Protein AF-A0A7S0YNX5-F1 (afdb_monomer)

Secondary structure (DSSP, 8-state):
--PPP-EEE-SSSTT-EEE--HHHHHHHHTT---HHHHHHHHHTT--HHHHHHHHHHHHTT---HHHHHHHHHHHHHT--HHHHHTTSTTGGGS-HHHHHHHHHHHHHHHHHHHTS-HHHHH-THHHHTSTTHHHHHHHHHHHHT--HHHHHHHHHHHHHHHHHHHHHHHHHHHHHS----PPPS-----TTSSS--TTSSSS----------PPPP----

Radius of gyration: 32.63 Å; Cα contacts (8 Å, |Δi|>4): 114; chains: 1; bounding box: 128×56×45 Å

Solvent-accessible surface area (backbone atoms only — not comparable to full-atom values): 13824 Å² total; per-residue (Å²): 133,94,69,86,72,62,64,41,76,80,54,92,54,90,84,30,64,40,79,52,51,70,71,61,53,52,30,58,74,69,67,50,68,64,64,62,62,52,50,56,60,54,62,74,72,58,55,70,65,57,54,48,55,48,52,51,32,41,65,68,62,64,77,31,52,60,56,49,52,53,51,53,50,51,51,54,72,78,39,62,70,64,63,58,37,68,70,40,94,83,32,89,75,69,51,70,67,61,44,53,51,49,54,50,51,52,53,51,50,49,42,39,58,70,41,46,53,75,65,51,27,68,36,52,57,54,65,70,76,41,91,59,16,66,62,51,36,47,50,18,12,58,67,44,77,47,53,50,67,61,41,52,48,48,52,52,52,51,50,54,50,51,55,52,46,42,52,50,37,55,50,51,53,62,70,71,55,66,94,78,79,80,80,73,100,79,76,95,71,76,93,77,72,87,81,75,77,93,77,75,88,82,78,87,86,88,87,88,88,87,80,86,85,84,83,81,88,77,89,80,137

Mean predicted aligned error: 18.97 Å

InterPro domains:
  IPR000897 Signal recognition particle, SRP54 subunit, GTPase domain [PF00448] (2-31)
  IPR000897 Signal recognition particle, SRP54 subunit, GTPase domain [PS00300] (4-17)
  IPR004125 Signal recognition particle, SRP54 subunit, M-domain [PF02978] (46-175)
  IPR022941 Signal recognition particle, SRP54 subunit [PTHR11564] (2-172)
  IPR036891 Signal recognition particle, SRP54 subunit, M-domain superfamily [G3DSA:1.10.260.30] (46-178)
  IPR036891 Signal recognition particle, SRP54 subunit, M-domain superfamily [SSF47446] (33-168)
  IPR042101 Signal recognition particle SRP54, N-terminal domain superfamily [G3DSA:1.20.120.140] (1-45)

Structure (mmCIF, N/CA/C/O backbone):
data_AF-A0A7S0YNX5-F1
#
_entry.id   AF-A0A7S0YNX5-F1
#
loop_
_atom_site.group_PDB
_atom_site.id
_atom_site.type_symbol
_atom_site.label_atom_id
_atom_site.label_alt_id
_atom_site.label_comp_id
_atom_site.label_asym_id
_atom_site.label_entity_id
_atom_site.label_seq_id
_atom_site.pdbx_PDB_ins_code
_atom_site.Cartn_x
_atom_site.Cartn_y
_atom_site.Cartn_z
_atom_site.occupancy
_atom_site.B_iso_or_equiv
_atom_site.auth_seq_id
_atom_site.auth_comp_id
_atom_site.auth_asym_id
_atom_site.auth_atom_id
_atom_site.pdbx_PDB_model_num
ATOM 1 N N . SER A 1 1 ? -47.638 1.675 24.023 1.00 70.94 1 SER A N 1
ATOM 2 C CA . SER A 1 1 ? -47.630 0.302 24.572 1.00 70.94 1 SER A CA 1
ATOM 3 C C . SER A 1 1 ? -46.776 0.142 25.833 1.00 70.94 1 SER A C 1
ATOM 5 O O . SER A 1 1 ? -46.900 -0.901 26.455 1.00 70.94 1 SER A O 1
ATOM 7 N N . GLY A 1 2 ? -45.924 1.106 26.236 1.00 87.06 2 GLY A N 1
ATOM 8 C CA . GLY A 1 2 ? -45.203 1.089 27.530 1.00 87.06 2 GLY A CA 1
ATOM 9 C C . GLY A 1 2 ? -44.178 -0.040 27.723 1.00 87.06 2 GLY A C 1
ATOM 10 O O . GLY A 1 2 ? -43.520 -0.106 28.754 1.00 87.06 2 GLY A O 1
ATOM 11 N N . ARG A 1 3 ? -44.040 -0.938 26.743 1.00 89.75 3 ARG A N 1
ATOM 12 C CA . ARG A 1 3 ? -43.140 -2.091 26.797 1.00 89.75 3 ARG A CA 1
ATOM 13 C C . ARG A 1 3 ? -41.711 -1.666 26.441 1.00 89.75 3 ARG A C 1
ATOM 15 O O . ARG A 1 3 ? -41.546 -0.854 25.529 1.00 89.75 3 ARG A O 1
ATOM 22 N N . PRO A 1 4 ? -40.686 -2.226 27.105 1.00 88.00 4 PRO A N 1
ATOM 23 C CA . PRO A 1 4 ? -39.297 -1.904 26.810 1.00 88.00 4 PRO A CA 1
ATOM 24 C C . PRO A 1 4 ? -38.890 -2.456 25.441 1.00 88.00 4 PRO A C 1
ATOM 26 O O . PRO A 1 4 ? -39.099 -3.633 25.147 1.00 88.00 4 PRO A O 1
ATOM 29 N N . ILE A 1 5 ? -38.259 -1.615 24.625 1.00 88.50 5 ILE A N 1
ATOM 30 C CA . ILE A 1 5 ? -37.608 -2.032 23.380 1.00 88.50 5 ILE A CA 1
ATOM 31 C C . ILE A 1 5 ? -36.233 -2.594 23.752 1.00 88.50 5 ILE A C 1
ATOM 33 O O . ILE A 1 5 ? -35.482 -1.954 24.485 1.00 88.50 5 ILE A O 1
ATOM 37 N N . LYS A 1 6 ? -35.922 -3.811 23.296 1.00 88.62 6 LYS A N 1
ATOM 38 C CA . LYS A 1 6 ? -34.668 -4.507 23.638 1.00 88.62 6 LYS A CA 1
ATOM 39 C C . LYS A 1 6 ? -33.629 -4.465 22.526 1.00 88.62 6 LYS A C 1
ATOM 41 O O . LYS A 1 6 ? -32.447 -4.372 22.829 1.00 88.62 6 LYS A O 1
ATOM 46 N N . PHE A 1 7 ? -34.066 -4.495 21.271 1.00 89.69 7 PHE A N 1
ATOM 47 C CA . PHE A 1 7 ? -33.191 -4.527 20.104 1.00 89.69 7 PHE A CA 1
ATOM 48 C C . PHE A 1 7 ? -33.662 -3.538 19.042 1.00 89.69 7 PHE A C 1
ATOM 50 O O . PHE A 1 7 ? -34.852 -3.234 18.954 1.00 89.69 7 PHE A O 1
ATOM 57 N N . THR A 1 8 ? -32.719 -3.059 18.239 1.00 89.12 8 THR A N 1
ATOM 58 C CA . THR A 1 8 ? -32.953 -2.209 17.074 1.00 89.12 8 THR A CA 1
ATOM 59 C C . THR A 1 8 ? -32.235 -2.791 15.862 1.00 89.12 8 THR A C 1
ATOM 61 O O . THR A 1 8 ? -31.111 -3.279 15.973 1.00 89.12 8 THR A O 1
ATOM 64 N N . GLY A 1 9 ? -32.886 -2.746 14.700 1.00 88.06 9 GLY A N 1
ATOM 65 C CA . GLY A 1 9 ? -32.254 -3.084 13.427 1.00 88.06 9 GLY A CA 1
ATOM 66 C C . GLY A 1 9 ? -31.503 -1.870 12.893 1.00 88.06 9 GLY A C 1
ATOM 67 O O . GLY A 1 9 ? -32.108 -0.822 12.678 1.00 88.06 9 GLY A O 1
ATOM 68 N N . VAL A 1 10 ? -30.192 -1.993 12.707 1.00 82.50 10 VAL A N 1
ATOM 69 C CA . VAL A 1 10 ? -29.333 -0.939 12.131 1.00 82.50 10 VAL A CA 1
ATOM 70 C C . VAL A 1 10 ? -28.941 -1.220 10.677 1.00 82.50 10 VAL A C 1
ATOM 72 O O . VAL A 1 10 ? -28.247 -0.417 10.057 1.00 82.50 10 VAL A O 1
ATOM 75 N N . GLY A 1 11 ? -29.410 -2.331 10.108 1.00 82.81 11 GLY A N 1
ATOM 76 C CA . GLY A 1 11 ? -29.162 -2.720 8.725 1.00 82.81 11 GLY A CA 1
ATOM 77 C C . GLY A 1 11 ? -30.008 -3.919 8.300 1.00 82.81 11 GLY A C 1
ATOM 78 O O . GLY A 1 11 ? -30.813 -4.433 9.070 1.00 82.81 11 GLY A O 1
ATOM 79 N N . GLU A 1 12 ? -29.813 -4.355 7.059 1.00 84.19 12 GLU A N 1
ATOM 80 C CA . GLU A 1 12 ? -30.636 -5.392 6.415 1.00 84.19 12 GLU A CA 1
ATOM 81 C C . GLU A 1 12 ? -30.132 -6.821 6.670 1.00 84.19 12 GLU A C 1
ATOM 83 O O . GLU A 1 12 ? -30.855 -7.794 6.469 1.00 84.19 12 GLU A O 1
ATOM 88 N N . LYS A 1 13 ? -28.875 -6.965 7.103 1.00 86.81 13 LYS A N 1
ATOM 89 C CA . LYS A 1 13 ? -28.254 -8.267 7.372 1.00 86.81 13 LYS A CA 1
ATOM 90 C C . LYS A 1 13 ? -28.662 -8.792 8.747 1.00 86.81 13 LYS A C 1
ATOM 92 O O . LYS A 1 13 ? -28.875 -8.014 9.669 1.00 86.81 13 LYS A O 1
ATOM 97 N N . VAL A 1 14 ? -28.664 -10.116 8.913 1.00 83.50 14 VAL A N 1
ATOM 98 C CA . VAL A 1 14 ? -28.997 -10.790 10.189 1.00 83.50 14 VAL A CA 1
ATOM 99 C C . VAL A 1 14 ? -28.074 -10.349 11.337 1.00 83.50 14 VAL A C 1
ATOM 101 O O . VAL A 1 14 ? -28.488 -10.282 12.488 1.00 83.50 14 VAL A O 1
ATOM 104 N N . GLU A 1 15 ? -26.837 -9.977 11.011 1.00 84.31 15 GLU A N 1
ATOM 105 C CA . GLU A 1 15 ? -25.829 -9.468 11.950 1.00 84.31 15 GLU A CA 1
ATOM 106 C C . GLU A 1 15 ? -26.104 -8.031 12.430 1.00 84.31 15 GLU A C 1
ATOM 108 O O . GLU A 1 15 ? -25.460 -7.560 13.361 1.00 84.31 15 GLU A O 1
ATOM 113 N N . ALA A 1 16 ? -27.048 -7.316 11.813 1.00 82.25 16 ALA A N 1
ATOM 114 C CA . ALA A 1 16 ? -27.311 -5.901 12.073 1.00 82.25 16 ALA A CA 1
ATOM 115 C C . ALA A 1 16 ? -28.357 -5.664 13.182 1.00 82.25 16 ALA A C 1
ATOM 117 O O . ALA A 1 16 ? -29.067 -4.653 13.167 1.00 82.25 16 ALA A O 1
ATOM 118 N N . LEU A 1 17 ? -28.472 -6.602 14.128 1.00 87.50 17 LEU A N 1
ATOM 119 C CA . LEU A 1 17 ? -29.348 -6.504 15.293 1.00 87.50 17 LEU A CA 1
ATOM 120 C C . LEU A 1 17 ? -28.532 -6.058 16.514 1.00 87.50 17 LEU A C 1
ATOM 122 O O . LEU A 1 17 ? -27.664 -6.790 16.986 1.00 87.50 17 LEU A O 1
ATOM 126 N N . GLU A 1 18 ? -28.820 -4.873 17.048 1.00 81.94 18 GLU A N 1
ATOM 127 C CA . GLU A 1 18 ? -28.073 -4.294 18.174 1.00 81.94 18 GLU A CA 1
ATOM 128 C C . GLU A 1 18 ? -28.977 -4.060 19.397 1.00 81.94 18 GLU A C 1
ATOM 130 O O . GLU A 1 18 ? -30.172 -3.789 19.230 1.00 81.94 18 GLU A O 1
ATOM 135 N N . PRO A 1 19 ? -28.455 -4.142 20.639 1.00 88.62 19 PRO A N 1
ATOM 136 C CA . PRO A 1 19 ? -29.200 -3.750 21.833 1.00 88.62 19 PRO A CA 1
ATOM 137 C C . PRO A 1 19 ? -29.679 -2.293 21.757 1.00 88.62 19 PRO A C 1
ATOM 139 O O . PRO A 1 19 ? -28.941 -1.394 21.353 1.00 88.62 19 PRO A O 1
ATOM 142 N N . PHE A 1 20 ? -30.926 -2.043 22.154 1.00 86.38 20 PHE A N 1
ATOM 143 C CA . PHE A 1 20 ? -31.528 -0.714 22.085 1.00 86.38 20 PHE A CA 1
ATOM 144 C C . PHE A 1 20 ? -31.105 0.163 23.270 1.00 86.38 20 PHE A C 1
ATOM 146 O O . PHE A 1 20 ? -31.393 -0.153 24.425 1.00 86.38 20 PHE A O 1
ATOM 153 N N . TYR A 1 21 ? -30.485 1.306 22.965 1.00 85.56 21 TYR A N 1
ATOM 154 C CA . TYR A 1 21 ? -30.135 2.349 23.931 1.00 85.56 21 TYR A CA 1
ATOM 155 C C . TYR A 1 21 ? -30.912 3.639 23.609 1.00 85.56 21 TYR A C 1
ATOM 157 O O . TYR A 1 21 ? -30.585 4.302 22.616 1.00 85.56 21 TYR A O 1
ATOM 165 N N . PRO A 1 22 ? -31.916 4.023 24.426 1.00 84.88 22 PRO A N 1
ATOM 166 C CA . PRO A 1 22 ? -32.765 5.191 24.171 1.00 84.88 22 PRO A CA 1
ATOM 167 C C . PRO A 1 22 ? -31.966 6.486 23.985 1.00 84.88 22 PRO A C 1
ATOM 169 O O . PRO A 1 22 ? -32.228 7.246 23.055 1.00 84.88 22 PRO A O 1
ATOM 172 N N . ASP A 1 23 ? -30.935 6.689 24.810 1.00 79.81 23 ASP A N 1
ATOM 173 C CA . ASP A 1 23 ? -30.098 7.892 24.776 1.00 79.81 23 ASP A CA 1
ATOM 174 C C . ASP A 1 23 ? -29.291 8.015 23.476 1.00 79.81 23 ASP A C 1
ATOM 176 O O . ASP A 1 23 ? -29.148 9.114 22.938 1.00 79.81 23 ASP A O 1
ATOM 180 N N . ARG A 1 24 ? -28.792 6.896 22.922 1.00 79.06 24 ARG A N 1
ATOM 181 C CA . ARG A 1 24 ? -28.082 6.899 21.626 1.00 79.06 24 ARG A CA 1
ATOM 182 C C . ARG A 1 24 ? -29.045 7.195 20.478 1.00 79.06 24 ARG A C 1
ATOM 184 O O . ARG A 1 24 ? -28.710 7.971 19.584 1.00 79.06 24 ARG A O 1
ATOM 191 N N . MET A 1 25 ? -30.248 6.615 20.518 1.00 79.31 25 MET A N 1
ATOM 192 C CA . MET A 1 25 ? -31.272 6.843 19.495 1.00 79.31 25 MET A CA 1
ATOM 193 C C . MET A 1 25 ? -31.724 8.309 19.475 1.00 79.31 25 MET A C 1
ATOM 195 O O . MET A 1 25 ? -31.780 8.919 18.409 1.00 79.31 25 MET A O 1
ATOM 199 N N . ALA A 1 26 ? -31.959 8.902 20.649 1.00 80.69 26 ALA A N 1
ATOM 200 C CA . ALA A 1 26 ? -32.316 10.312 20.777 1.00 80.69 26 ALA A CA 1
ATOM 201 C C . ALA A 1 26 ? -31.219 11.238 20.224 1.00 80.69 26 ALA A C 1
ATOM 203 O O . ALA A 1 26 ? -31.513 12.143 19.447 1.00 80.69 26 ALA A O 1
ATOM 204 N N . ARG A 1 27 ? -29.944 10.975 20.546 1.00 72.75 27 ARG A N 1
ATOM 205 C CA . ARG A 1 27 ? -28.797 11.754 20.039 1.00 72.75 27 ARG A CA 1
ATOM 206 C C . ARG A 1 27 ? -28.632 11.653 18.519 1.00 72.75 27 ARG A C 1
ATOM 208 O O . ARG A 1 27 ? -28.384 12.666 17.869 1.00 72.75 27 ARG A O 1
ATOM 215 N N . ARG A 1 28 ? -28.844 10.461 17.945 1.00 71.94 28 ARG A N 1
ATOM 216 C CA . ARG A 1 28 ? -28.810 10.222 16.491 1.00 71.94 28 ARG A CA 1
ATOM 217 C C . ARG A 1 28 ? -29.916 10.978 15.751 1.00 71.94 28 ARG A C 1
ATOM 219 O O . ARG A 1 28 ? -29.658 11.514 14.679 1.00 71.94 28 ARG A O 1
ATOM 226 N N . ILE A 1 29 ? -31.120 11.037 16.326 1.00 73.94 29 ILE A N 1
ATOM 227 C CA . ILE A 1 29 ? -32.252 11.806 15.782 1.00 73.94 29 ILE A CA 1
ATOM 228 C C . ILE A 1 29 ? -31.991 13.314 15.895 1.00 73.94 29 ILE A C 1
ATOM 230 O O . ILE A 1 29 ? -32.275 14.057 14.961 1.00 73.94 29 ILE A O 1
ATOM 234 N N . LEU A 1 30 ? -31.403 13.762 17.007 1.00 77.31 30 LEU A N 1
ATOM 235 C CA . LEU A 1 30 ? -31.084 15.170 17.271 1.00 77.31 30 LEU A CA 1
ATOM 236 C C . LEU A 1 30 ? -29.836 15.681 16.529 1.00 77.31 30 LEU A C 1
ATOM 238 O O . LEU A 1 30 ? -29.406 16.806 16.767 1.00 77.31 30 LEU A O 1
ATOM 242 N N . GLY A 1 31 ? -29.224 14.881 15.649 1.00 59.56 31 GLY A N 1
ATOM 243 C CA . GLY A 1 31 ? -28.049 15.294 14.872 1.00 59.56 31 GLY A CA 1
ATOM 244 C C . GLY A 1 31 ? -26.780 15.515 15.706 1.00 59.56 31 GLY A C 1
ATOM 245 O O . GLY A 1 31 ? -25.748 15.904 15.160 1.00 59.56 31 GLY A O 1
ATOM 246 N N . MET A 1 32 ? -26.817 15.222 17.011 1.00 61.34 32 MET A N 1
ATOM 247 C CA . MET A 1 32 ? -25.642 15.179 17.876 1.00 61.34 32 MET A CA 1
ATOM 248 C C . MET A 1 32 ? -24.949 13.841 17.622 1.00 61.34 32 MET A C 1
ATOM 250 O O . MET A 1 32 ? -25.201 12.848 18.304 1.00 61.34 32 MET A O 1
ATOM 254 N N . GLY A 1 33 ? -24.148 13.815 16.552 1.00 56.34 33 GLY A N 1
ATOM 255 C CA . GLY A 1 33 ? -23.392 12.655 16.095 1.00 56.34 33 GLY A CA 1
ATOM 256 C C . GLY A 1 33 ? -22.751 11.898 17.255 1.00 56.34 33 GLY A C 1
ATOM 257 O O . GLY A 1 33 ? -22.155 12.481 18.158 1.00 56.34 33 GLY A O 1
ATOM 258 N N . ASP A 1 34 ? -22.929 10.584 17.237 1.00 64.88 34 ASP A N 1
ATOM 259 C CA . ASP A 1 34 ? -22.477 9.673 18.275 1.00 64.88 34 ASP A CA 1
ATOM 260 C C . ASP A 1 34 ? -20.944 9.572 18.286 1.00 64.88 34 ASP A C 1
ATOM 262 O O . ASP A 1 34 ? -20.339 8.695 17.667 1.00 64.88 34 ASP A O 1
ATOM 266 N N . VAL A 1 35 ? -20.314 10.506 18.996 1.00 55.00 35 VAL A N 1
ATOM 267 C CA . VAL A 1 35 ? -18.865 10.526 19.225 1.00 55.00 35 VAL A CA 1
ATOM 268 C C . VAL A 1 35 ? -18.417 9.271 19.991 1.00 55.00 35 VAL A C 1
ATOM 270 O O . VAL A 1 35 ? -17.282 8.832 19.844 1.00 55.00 35 VAL A O 1
ATOM 273 N N . VAL A 1 36 ? -19.311 8.640 20.763 1.00 52.72 36 VAL A N 1
ATOM 274 C CA . VAL A 1 36 ? -19.007 7.456 21.583 1.00 52.72 36 VAL A CA 1
ATOM 275 C C . VAL A 1 36 ? -18.918 6.200 20.715 1.00 52.72 36 VAL A C 1
ATOM 277 O O . VAL A 1 36 ? -17.955 5.448 20.836 1.00 52.72 36 VAL A O 1
ATOM 280 N N . SER A 1 37 ? -19.826 6.013 19.755 1.00 56.56 37 SER A N 1
ATOM 281 C CA . SER A 1 37 ? -19.739 4.897 18.798 1.00 56.56 37 SER A CA 1
ATOM 282 C C . SER A 1 37 ? -18.562 5.026 17.820 1.00 56.56 37 SER A C 1
ATOM 284 O O . SER A 1 37 ? -18.071 4.013 17.319 1.00 56.56 37 SER A O 1
ATOM 286 N N . MET A 1 38 ? -18.074 6.245 17.550 1.00 54.03 38 MET A N 1
ATOM 287 C CA . MET A 1 38 ? -16.828 6.451 16.795 1.00 54.03 38 MET A CA 1
ATOM 288 C C . MET A 1 38 ? -15.593 6.048 17.607 1.00 54.03 38 MET A C 1
ATOM 290 O O . MET A 1 38 ? -14.690 5.424 17.055 1.00 54.03 38 MET A O 1
ATOM 294 N N . VAL A 1 39 ? -15.571 6.330 18.912 1.00 53.03 39 VAL A N 1
ATOM 295 C CA . VAL A 1 39 ? -14.479 5.921 19.809 1.00 53.03 39 VAL A CA 1
ATOM 296 C C . VAL A 1 39 ? -14.494 4.406 20.052 1.00 53.03 39 VAL A C 1
ATOM 298 O O . VAL A 1 39 ? -13.437 3.786 20.017 1.00 53.03 39 VAL A O 1
ATOM 301 N N . GLU A 1 40 ? -15.666 3.773 20.168 1.00 54.94 40 GLU A N 1
ATOM 302 C CA . GLU A 1 40 ? -15.786 2.309 20.303 1.00 54.94 40 GLU A CA 1
ATOM 303 C C . GLU A 1 40 ? -15.377 1.555 19.018 1.00 54.94 40 GLU A C 1
ATOM 305 O O . GLU A 1 40 ? -14.765 0.487 19.093 1.00 54.94 40 GLU A O 1
ATOM 310 N N . LYS A 1 41 ? -15.673 2.102 17.825 1.00 52.16 41 LYS A N 1
ATOM 311 C CA . LYS A 1 41 ? -15.230 1.526 16.538 1.00 52.16 41 LYS A CA 1
ATOM 312 C C . LYS A 1 41 ? -13.757 1.816 16.229 1.00 52.16 41 LYS A C 1
ATOM 314 O O . LYS A 1 41 ? -13.113 0.982 15.601 1.00 52.16 41 LYS A O 1
ATOM 319 N N . ALA A 1 42 ? -13.208 2.934 16.706 1.00 50.84 42 ALA A N 1
ATOM 320 C CA . ALA A 1 42 ? -11.777 3.230 16.612 1.00 50.84 42 ALA A CA 1
ATOM 321 C C . ALA A 1 42 ? -10.938 2.374 17.582 1.00 50.84 42 ALA A C 1
ATOM 323 O O . ALA A 1 42 ? -9.878 1.887 17.201 1.00 50.84 42 ALA A O 1
ATOM 324 N N . GLN A 1 43 ? -11.433 2.121 18.801 1.00 45.41 43 GLN A N 1
ATOM 325 C CA . GLN A 1 43 ? -10.737 1.313 19.815 1.00 45.41 43 GLN A CA 1
ATOM 326 C C . GLN A 1 43 ? -10.663 -0.183 19.475 1.00 45.41 43 GLN A C 1
ATOM 328 O O . GLN A 1 43 ? -9.776 -0.868 19.970 1.00 45.41 43 GLN A O 1
ATOM 333 N N . LYS A 1 44 ? -11.556 -0.712 18.625 1.00 53.88 44 LYS A N 1
ATOM 334 C CA . LYS A 1 44 ? -11.584 -2.148 18.277 1.00 53.88 44 LYS A CA 1
ATOM 335 C C . LYS A 1 44 ? -10.696 -2.556 17.097 1.00 53.88 44 LYS A C 1
ATOM 337 O O . LYS A 1 44 ? -10.586 -3.750 16.840 1.00 53.88 44 LYS A O 1
ATOM 342 N N . ILE A 1 45 ? -10.091 -1.610 16.377 1.00 53.75 45 ILE A N 1
ATOM 343 C CA . ILE A 1 45 ? -9.328 -1.900 15.144 1.00 53.75 45 ILE A CA 1
ATOM 344 C C . ILE A 1 45 ? -7.817 -1.672 15.321 1.00 53.75 45 ILE A C 1
ATOM 346 O O . ILE A 1 45 ? -7.027 -2.119 14.495 1.00 53.75 45 ILE A O 1
ATOM 350 N N . VAL A 1 46 ? -7.382 -1.052 16.421 1.00 53.50 46 VAL A N 1
ATOM 351 C CA . VAL A 1 46 ? -5.959 -0.817 16.690 1.00 53.50 46 VAL A CA 1
ATOM 352 C C . VAL A 1 46 ? -5.497 -1.742 17.809 1.00 53.50 46 VAL A C 1
ATOM 354 O O . VAL A 1 46 ? -5.684 -1.448 18.987 1.00 53.50 46 VAL A O 1
ATOM 357 N N . ASP A 1 47 ? -4.882 -2.868 17.451 1.00 66.06 47 ASP A N 1
ATOM 358 C CA . ASP A 1 47 ? -4.091 -3.635 18.409 1.00 66.06 47 ASP A CA 1
ATOM 359 C C . ASP A 1 47 ? -2.867 -2.777 18.775 1.00 66.06 47 ASP A C 1
ATOM 361 O O . ASP A 1 47 ? -2.018 -2.488 17.927 1.00 66.06 47 ASP A O 1
ATOM 365 N N . GLU A 1 48 ? -2.780 -2.302 20.023 1.00 64.75 48 GLU A N 1
ATOM 366 C CA . GLU A 1 48 ? -1.679 -1.444 20.495 1.00 64.75 48 GLU A CA 1
ATOM 367 C C . GLU A 1 48 ? -0.299 -2.053 20.203 1.00 64.75 48 GLU A C 1
ATOM 369 O O . GLU A 1 48 ? 0.690 -1.334 20.043 1.00 64.75 48 GLU A O 1
ATOM 374 N N . LYS A 1 49 ? -0.224 -3.386 20.116 1.00 69.44 49 LYS A N 1
ATOM 375 C CA . LYS A 1 49 ? 0.994 -4.109 19.747 1.00 69.44 49 LYS A CA 1
ATOM 376 C C . LYS A 1 49 ? 1.331 -3.943 18.269 1.00 69.44 49 LYS A C 1
ATOM 378 O O . LYS A 1 49 ? 2.489 -3.694 17.942 1.00 69.44 49 LYS A O 1
ATOM 383 N N . GLU A 1 50 ? 0.344 -4.038 17.383 1.00 67.75 50 GLU A N 1
ATOM 384 C CA . GLU A 1 50 ? 0.543 -3.831 15.946 1.00 67.75 50 GLU A CA 1
ATOM 385 C C . GLU A 1 50 ? 0.896 -2.376 15.634 1.00 67.75 50 GLU A C 1
ATOM 387 O O . GLU A 1 50 ? 1.786 -2.126 14.822 1.00 67.75 50 GLU A O 1
ATOM 392 N N . ALA A 1 51 ? 0.281 -1.421 16.337 1.00 67.25 51 ALA A N 1
ATOM 393 C CA . ALA A 1 51 ? 0.605 -0.004 16.203 1.00 67.25 51 ALA A CA 1
ATOM 394 C C . ALA A 1 51 ? 2.057 0.305 16.608 1.00 67.25 51 ALA A C 1
ATOM 396 O O . ALA A 1 51 ? 2.750 1.037 15.901 1.00 67.25 51 ALA A O 1
ATOM 397 N N . LYS A 1 52 ? 2.550 -0.287 17.707 1.00 73.56 52 LYS A N 1
ATOM 398 C CA . LYS A 1 52 ? 3.950 -0.138 18.148 1.00 73.56 52 LYS A CA 1
ATOM 399 C C . LYS A 1 52 ? 4.934 -0.750 17.154 1.00 73.56 52 LYS A C 1
ATOM 401 O O . LYS A 1 52 ? 5.872 -0.075 16.743 1.00 73.56 52 LYS A O 1
ATOM 406 N N . LEU A 1 53 ? 4.680 -1.981 16.705 1.00 77.62 53 LEU A N 1
ATOM 407 C CA . LEU A 1 53 ? 5.516 -2.646 15.698 1.00 77.62 53 LEU A CA 1
ATOM 408 C C . LEU A 1 53 ? 5.551 -1.863 14.383 1.00 77.62 53 LEU A C 1
ATOM 410 O O . LEU A 1 53 ? 6.590 -1.767 13.732 1.00 77.62 53 LEU A O 1
ATOM 414 N N . MET A 1 54 ? 4.421 -1.280 13.987 1.00 71.81 54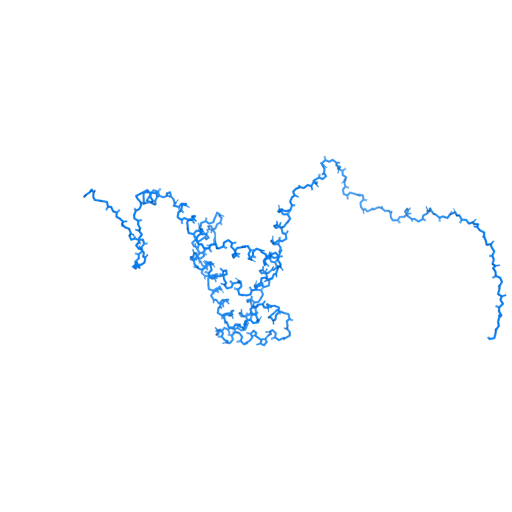 MET A N 1
ATOM 415 C CA . MET A 1 54 ? 4.352 -0.429 12.810 1.00 71.81 54 MET A CA 1
ATOM 416 C C . MET A 1 54 ? 5.153 0.860 12.999 1.00 71.81 54 MET A C 1
ATOM 418 O O . MET A 1 54 ? 5.927 1.218 12.115 1.00 71.81 54 MET A O 1
ATOM 422 N N . ALA A 1 55 ? 5.017 1.532 14.144 1.00 72.38 55 ALA A N 1
ATOM 423 C CA . ALA A 1 55 ? 5.780 2.737 14.454 1.00 72.38 55 ALA A CA 1
ATOM 424 C C . ALA A 1 55 ? 7.294 2.466 14.427 1.00 72.38 55 ALA A C 1
ATOM 426 O O . ALA A 1 55 ? 8.040 3.211 13.792 1.00 72.38 55 ALA A O 1
ATOM 427 N N . GLU A 1 56 ? 7.741 1.358 15.022 1.00 78.69 56 GLU A N 1
ATOM 428 C CA . GLU A 1 56 ? 9.141 0.920 14.989 1.00 78.69 56 GLU A CA 1
ATOM 429 C C . GLU A 1 56 ? 9.630 0.663 13.559 1.00 78.69 56 GLU A C 1
ATOM 431 O O . GLU A 1 56 ? 10.698 1.139 13.173 1.00 78.69 56 GLU A O 1
ATOM 436 N N . LYS A 1 57 ? 8.838 -0.025 12.729 1.00 77.44 57 LYS A N 1
ATOM 437 C CA . LYS A 1 57 ? 9.170 -0.257 11.313 1.00 77.44 57 LYS A CA 1
ATOM 438 C C . LYS A 1 57 ? 9.207 1.026 10.485 1.00 77.44 57 LYS A C 1
ATOM 440 O O . LYS A 1 57 ? 10.052 1.167 9.599 1.00 77.44 57 LYS A O 1
ATOM 445 N N . MET A 1 58 ? 8.310 1.971 10.765 1.00 73.50 58 MET A N 1
ATOM 446 C CA . MET A 1 58 ? 8.303 3.285 10.120 1.00 73.50 58 MET A CA 1
ATOM 447 C C . MET A 1 58 ? 9.556 4.082 10.492 1.00 73.50 58 MET A C 1
ATOM 449 O O . MET A 1 58 ? 10.185 4.665 9.609 1.00 73.50 58 MET A O 1
ATOM 453 N N . MET A 1 59 ? 9.968 4.046 11.765 1.00 70.88 59 MET A N 1
ATOM 454 C CA . MET A 1 59 ? 11.224 4.647 12.230 1.00 70.88 59 MET A CA 1
ATOM 455 C C . MET A 1 59 ? 12.452 3.964 11.619 1.00 70.88 59 MET A C 1
ATOM 457 O O . MET A 1 59 ? 13.389 4.641 11.201 1.00 70.88 59 MET A O 1
ATOM 461 N N . ALA A 1 60 ? 12.431 2.634 11.507 1.00 75.00 60 ALA A N 1
ATOM 462 C CA . ALA A 1 60 ? 13.495 1.843 10.893 1.00 75.00 60 ALA A CA 1
ATOM 463 C C . ALA A 1 60 ? 13.514 1.924 9.354 1.00 75.00 60 ALA A C 1
ATOM 465 O O . ALA A 1 60 ? 14.413 1.370 8.724 1.00 75.00 60 ALA A O 1
ATOM 466 N N . ALA A 1 61 ? 12.540 2.603 8.736 1.00 70.44 61 ALA A N 1
ATOM 467 C CA . ALA A 1 61 ? 12.378 2.712 7.287 1.00 70.44 61 ALA A CA 1
ATOM 468 C C . ALA A 1 61 ? 12.252 1.362 6.542 1.00 70.44 61 ALA A C 1
ATOM 470 O O . ALA A 1 61 ? 12.481 1.282 5.327 1.00 70.44 61 ALA A O 1
ATOM 471 N N . THR A 1 62 ? 11.846 0.311 7.259 1.00 79.00 62 THR A N 1
ATOM 472 C CA . THR A 1 62 ? 11.697 -1.072 6.777 1.00 79.00 62 THR A CA 1
ATOM 473 C C . THR A 1 62 ? 10.272 -1.379 6.316 1.00 79.00 62 THR A C 1
ATOM 475 O O . THR A 1 62 ? 9.813 -2.513 6.398 1.00 79.00 62 THR A O 1
ATOM 478 N N . PHE A 1 63 ? 9.561 -0.363 5.826 1.00 84.44 63 PHE A N 1
ATOM 479 C CA . PHE A 1 63 ? 8.207 -0.517 5.306 1.00 84.44 63 PHE A CA 1
ATOM 480 C C . PHE A 1 63 ? 8.202 -1.394 4.044 1.00 84.44 63 PHE A C 1
ATOM 482 O O . PHE A 1 63 ? 8.879 -1.073 3.060 1.00 84.44 63 PHE A O 1
ATOM 489 N N . ASP A 1 64 ? 7.441 -2.488 4.085 1.00 89.81 64 ASP A N 1
ATOM 490 C CA . ASP A 1 64 ? 7.377 -3.511 3.041 1.00 89.81 64 ASP A CA 1
ATOM 491 C C . ASP A 1 64 ? 5.977 -3.596 2.383 1.00 89.81 64 ASP A C 1
ATOM 493 O O . ASP A 1 64 ? 5.045 -2.866 2.737 1.00 89.81 64 ASP A O 1
ATOM 497 N N . PHE A 1 65 ? 5.816 -4.447 1.362 1.00 90.50 65 PHE A N 1
ATOM 498 C CA . PHE A 1 65 ? 4.526 -4.592 0.673 1.00 90.50 65 PHE A CA 1
ATOM 499 C C . PHE A 1 65 ? 3.497 -5.403 1.480 1.00 90.50 65 PHE A C 1
ATOM 501 O O . PHE A 1 65 ? 2.296 -5.255 1.249 1.00 90.50 65 PHE A O 1
ATOM 508 N N . ASP A 1 66 ? 3.936 -6.254 2.414 1.00 90.06 66 ASP A N 1
ATOM 509 C CA . ASP A 1 66 ? 3.024 -6.986 3.302 1.00 90.06 66 ASP A CA 1
ATOM 510 C C . ASP A 1 66 ? 2.367 -6.009 4.299 1.00 90.06 66 ASP A C 1
ATOM 512 O O . ASP A 1 66 ? 1.166 -6.095 4.564 1.00 90.06 66 ASP A O 1
ATOM 516 N N . ASP A 1 67 ? 3.123 -5.034 4.804 1.00 87.75 67 ASP A N 1
ATOM 517 C CA . ASP A 1 67 ? 2.631 -3.955 5.656 1.00 87.75 67 ASP A CA 1
ATOM 518 C C . ASP A 1 67 ? 1.674 -3.039 4.879 1.00 87.75 67 ASP A C 1
ATOM 520 O O . ASP A 1 67 ? 0.609 -2.692 5.393 1.00 87.75 67 ASP A O 1
ATOM 524 N N . PHE A 1 68 ? 1.974 -2.727 3.613 1.00 87.69 68 PHE A N 1
ATOM 525 C CA . PHE A 1 68 ? 1.036 -2.006 2.745 1.00 87.69 68 PHE A CA 1
ATOM 526 C C . PHE A 1 68 ? -0.308 -2.733 2.603 1.00 87.69 68 PHE A C 1
ATOM 528 O O . PHE A 1 68 ? -1.359 -2.104 2.737 1.00 87.69 68 PHE A O 1
ATOM 535 N N . LEU A 1 69 ? -0.301 -4.055 2.388 1.00 87.88 69 LEU A N 1
ATOM 536 C CA . LEU A 1 69 ? -1.538 -4.836 2.303 1.00 87.88 69 LEU A CA 1
ATOM 537 C C . LEU A 1 69 ? -2.349 -4.762 3.600 1.00 87.88 69 LEU A C 1
ATOM 539 O O . LEU A 1 69 ? -3.556 -4.522 3.549 1.00 87.88 69 LEU A O 1
ATOM 543 N N . LYS A 1 70 ? -1.699 -4.900 4.760 1.00 86.38 70 LYS A N 1
ATOM 544 C CA . LYS A 1 70 ? -2.373 -4.780 6.063 1.00 86.38 70 LYS A CA 1
ATOM 545 C C . LYS A 1 70 ? -3.037 -3.417 6.232 1.00 86.38 70 LYS A C 1
ATOM 547 O O . LYS A 1 70 ? -4.209 -3.350 6.596 1.00 86.38 70 LYS A O 1
ATOM 552 N N . GLN A 1 71 ? -2.320 -2.344 5.900 1.00 79.69 71 GLN A N 1
ATOM 553 C CA . GLN A 1 71 ? -2.848 -0.983 5.996 1.00 79.69 71 GLN A CA 1
ATOM 554 C C . GLN A 1 71 ? -3.996 -0.741 5.015 1.00 79.69 71 GLN A C 1
ATOM 556 O O . GLN A 1 71 ? -5.029 -0.200 5.399 1.00 79.69 71 GLN A O 1
ATOM 561 N N . SER A 1 72 ? -3.871 -1.207 3.771 1.00 81.56 72 SER A N 1
ATOM 562 C CA . SER A 1 72 ? -4.948 -1.098 2.780 1.00 81.56 72 SER A CA 1
ATOM 563 C C . SER A 1 72 ? -6.216 -1.844 3.216 1.00 81.56 72 SER A C 1
ATOM 565 O O . SER A 1 72 ? -7.321 -1.317 3.081 1.00 81.56 72 SER A O 1
ATOM 567 N N . SER A 1 73 ? -6.067 -3.024 3.829 1.00 81.75 73 SER A N 1
ATOM 568 C CA . SER A 1 73 ? -7.179 -3.801 4.380 1.00 81.75 73 SER A CA 1
ATOM 569 C C . SER A 1 73 ? -7.847 -3.087 5.554 1.00 81.75 73 SER A C 1
ATOM 571 O O . SER A 1 73 ? -9.073 -3.048 5.620 1.00 81.75 73 SER A O 1
ATOM 573 N N . MET A 1 74 ? -7.065 -2.488 6.457 1.00 75.50 74 MET A N 1
ATOM 574 C CA . MET A 1 74 ? -7.594 -1.719 7.587 1.00 75.50 74 MET A CA 1
ATOM 575 C C . MET A 1 74 ? -8.392 -0.503 7.103 1.00 75.50 74 MET A C 1
ATOM 577 O O . MET A 1 74 ? -9.525 -0.291 7.532 1.00 75.50 74 MET A O 1
ATOM 581 N N . VAL A 1 75 ? -7.854 0.240 6.132 1.00 73.06 75 VAL A N 1
ATOM 582 C CA . VAL A 1 75 ? -8.547 1.379 5.511 1.00 73.06 75 VAL A CA 1
ATOM 583 C C . VAL A 1 75 ? -9.861 0.936 4.863 1.00 73.06 75 VAL A C 1
ATOM 585 O O . VAL A 1 75 ? -10.886 1.580 5.065 1.00 73.06 75 VAL A O 1
ATOM 588 N N . LYS A 1 76 ? -9.870 -0.201 4.157 1.00 71.75 76 LYS A N 1
ATOM 589 C CA . LYS A 1 76 ? -11.095 -0.781 3.582 1.00 71.75 76 LYS A CA 1
ATOM 590 C C . LYS A 1 76 ? -12.120 -1.199 4.634 1.00 71.75 76 LYS A C 1
ATOM 592 O O . LYS A 1 76 ? -13.315 -1.006 4.422 1.00 71.75 76 LYS A O 1
ATOM 597 N N . GLN A 1 77 ? -11.675 -1.773 5.751 1.00 68.81 77 GLN A N 1
ATOM 598 C CA . GLN A 1 77 ? -12.545 -2.192 6.855 1.00 68.81 77 GLN A CA 1
ATOM 599 C C . GLN A 1 77 ? -13.187 -1.003 7.575 1.00 68.81 77 GLN A C 1
ATOM 601 O O . GLN A 1 77 ? -14.330 -1.102 8.018 1.00 68.81 77 GLN A O 1
ATOM 606 N N . MET A 1 78 ? -12.487 0.131 7.650 1.00 60.19 78 MET A N 1
ATOM 607 C CA . MET A 1 78 ? -13.030 1.371 8.209 1.00 60.19 78 MET A CA 1
ATOM 608 C C . MET A 1 78 ? -14.075 2.048 7.294 1.00 60.19 78 MET A C 1
ATOM 610 O O . MET A 1 78 ? -14.787 2.942 7.752 1.00 60.19 78 MET A O 1
ATOM 614 N N . GLY A 1 79 ? -14.234 1.593 6.043 1.00 60.47 79 GLY A N 1
ATOM 615 C CA . GLY A 1 79 ? -15.288 2.001 5.105 1.00 60.47 79 GLY A CA 1
ATOM 616 C C . GLY A 1 79 ? -14.756 2.601 3.798 1.00 60.47 79 GLY A C 1
ATOM 617 O O . GLY A 1 79 ? -13.552 2.660 3.569 1.00 60.47 79 GLY A O 1
ATOM 618 N N . SER A 1 80 ? -15.659 3.068 2.921 1.00 61.78 80 SER A N 1
ATOM 619 C CA . SER A 1 80 ? -15.263 3.820 1.717 1.00 61.78 80 SER A CA 1
ATOM 620 C C . SER A 1 80 ? -14.425 5.025 2.138 1.00 61.78 80 SER A C 1
ATOM 622 O O . SER A 1 80 ? -14.846 5.760 3.042 1.00 61.78 80 SER A O 1
ATOM 624 N N . LEU A 1 81 ? -13.312 5.292 1.457 1.00 59.47 81 LEU A N 1
ATOM 625 C CA . LEU A 1 81 ? -12.463 6.464 1.718 1.00 59.47 81 LEU A CA 1
ATOM 626 C C . LEU A 1 81 ? -13.288 7.764 1.729 1.00 59.47 81 LEU A C 1
ATOM 628 O O . LEU A 1 81 ? -12.966 8.718 2.436 1.00 59.47 81 LEU A O 1
ATOM 632 N N . GLY A 1 82 ? -14.409 7.777 0.997 1.00 55.25 82 GLY A N 1
ATOM 633 C CA . GLY A 1 82 ? -15.332 8.906 0.923 1.00 55.25 82 GLY A CA 1
ATOM 634 C C . GLY A 1 82 ? -16.145 9.180 2.189 1.00 55.25 82 GLY A C 1
ATOM 635 O O . GLY A 1 82 ? -16.641 10.293 2.339 1.00 55.25 82 GLY A O 1
ATOM 636 N N . GLY A 1 83 ? -16.280 8.219 3.106 1.00 60.31 83 GLY A N 1
ATOM 637 C CA . GLY A 1 83 ? -16.923 8.423 4.409 1.00 60.31 83 GLY A CA 1
ATOM 638 C C . GLY A 1 83 ? -15.991 9.115 5.403 1.00 60.31 83 GLY A C 1
ATOM 639 O O . GLY A 1 83 ? -16.404 10.042 6.095 1.00 60.31 83 GLY A O 1
ATOM 640 N N . MET A 1 84 ? -14.714 8.720 5.406 1.00 59.22 84 MET A N 1
ATOM 641 C CA . MET A 1 84 ? -13.691 9.274 6.295 1.00 59.22 84 MET A CA 1
ATOM 642 C C . MET A 1 84 ? -13.242 10.675 5.848 1.00 59.22 84 MET A C 1
ATOM 644 O O . MET A 1 84 ? -13.150 11.578 6.676 1.00 59.22 84 MET A O 1
ATOM 648 N N . LEU A 1 85 ? -13.071 10.907 4.536 1.00 58.59 85 LEU A N 1
ATOM 649 C CA . LEU A 1 85 ? -12.726 12.237 4.010 1.00 58.59 85 LEU A CA 1
ATOM 650 C C . LEU A 1 85 ? -13.827 13.285 4.242 1.00 58.59 85 LEU A C 1
ATOM 652 O O . LEU A 1 85 ? -13.514 14.448 4.476 1.00 58.59 85 LEU A O 1
ATOM 656 N N . LYS A 1 86 ? -15.108 12.888 4.215 1.00 57.62 86 LYS A N 1
ATOM 657 C CA . LYS A 1 86 ? -16.240 13.786 4.524 1.00 57.62 86 LYS A CA 1
ATOM 658 C C . LYS A 1 86 ? -16.280 14.224 5.991 1.00 57.62 86 LYS A C 1
ATOM 660 O O . LYS A 1 86 ? -16.932 15.218 6.292 1.00 57.62 86 LYS A O 1
ATOM 665 N N . MET A 1 87 ? -15.606 13.496 6.882 1.00 56.56 87 MET A N 1
ATOM 666 C CA . MET A 1 87 ? -15.518 13.814 8.310 1.00 56.56 87 MET A CA 1
ATOM 667 C C . MET A 1 87 ? -14.224 14.543 8.700 1.00 56.56 87 MET A C 1
ATOM 669 O O . MET A 1 87 ? -14.128 15.032 9.823 1.00 56.56 87 MET A O 1
ATOM 673 N N . MET A 1 88 ? -13.242 14.658 7.799 1.00 53.78 88 MET A N 1
ATOM 674 C CA . MET A 1 88 ? -12.001 15.386 8.068 1.00 53.78 88 MET A CA 1
ATOM 675 C C . MET A 1 88 ? -12.200 16.893 7.807 1.00 53.78 88 MET A C 1
ATOM 677 O O . MET A 1 88 ? -12.668 17.262 6.722 1.00 53.78 88 MET A O 1
ATOM 681 N N . PRO A 1 89 ? -11.861 17.791 8.755 1.00 43.06 89 PRO A N 1
ATOM 682 C CA . PRO A 1 89 ? -11.950 19.233 8.525 1.00 43.06 89 PRO A CA 1
ATOM 683 C C . PRO A 1 89 ? -11.048 19.616 7.339 1.00 43.06 89 PRO A C 1
ATOM 685 O O . PRO A 1 89 ? -9.852 19.344 7.351 1.00 43.06 89 PRO A O 1
ATOM 688 N N . GLY A 1 90 ? -11.634 20.191 6.282 1.00 60.81 90 GLY A N 1
ATOM 689 C CA . GLY A 1 90 ? -10.946 20.502 5.017 1.00 60.81 90 GLY A CA 1
ATOM 690 C C . GLY A 1 90 ? -11.167 19.500 3.868 1.00 60.81 90 GLY A C 1
ATOM 691 O O . GLY A 1 90 ? -10.764 19.776 2.742 1.00 60.81 90 GLY A O 1
ATOM 692 N N . GLY A 1 91 ? -11.860 18.377 4.097 1.00 55.62 91 GLY A N 1
ATOM 693 C CA . GLY A 1 91 ? -12.126 17.342 3.081 1.00 55.62 91 GLY A CA 1
ATOM 694 C C . GLY A 1 91 ? -13.270 17.635 2.095 1.00 55.62 91 GLY A C 1
ATOM 695 O O . GLY A 1 91 ? -13.492 16.863 1.163 1.00 55.62 91 GLY A O 1
ATOM 696 N N . ALA A 1 92 ? -13.979 18.760 2.249 1.00 51.19 92 ALA A N 1
ATOM 697 C CA . ALA A 1 92 ? -15.151 19.117 1.438 1.00 51.19 92 ALA A CA 1
ATOM 698 C C . ALA A 1 92 ? -14.855 19.360 -0.062 1.00 51.19 92 ALA A C 1
ATOM 700 O O . ALA A 1 92 ? -15.787 19.439 -0.859 1.00 51.19 92 ALA A O 1
ATOM 701 N N . GLY A 1 93 ? -13.580 19.470 -0.458 1.00 52.56 93 GLY A N 1
ATOM 702 C CA . GLY A 1 93 ? -13.162 19.731 -1.842 1.00 52.56 93 GLY A CA 1
ATOM 703 C C . GLY A 1 93 ? -12.799 18.495 -2.674 1.00 52.56 93 GLY A C 1
ATOM 704 O O . GLY A 1 93 ? -12.657 18.604 -3.893 1.00 52.56 93 GLY A O 1
ATOM 705 N N . VAL A 1 94 ? -12.650 17.313 -2.064 1.00 56.75 94 VAL A N 1
ATOM 706 C CA . VAL A 1 94 ? -12.297 16.093 -2.809 1.00 56.75 94 VAL A CA 1
ATOM 707 C C . VAL A 1 94 ? -13.576 15.476 -3.365 1.00 56.75 94 VAL A C 1
ATOM 709 O O . VAL A 1 94 ? -14.320 14.781 -2.675 1.00 56.75 94 VAL A O 1
ATOM 712 N N . GLY A 1 95 ? -13.865 15.771 -4.632 1.00 58.03 95 GLY A N 1
ATOM 713 C CA . GLY A 1 95 ? -15.050 15.253 -5.311 1.00 58.03 95 GLY A CA 1
ATOM 714 C C . GLY A 1 95 ? -15.093 13.721 -5.299 1.00 58.03 95 GLY A C 1
ATOM 715 O O . GLY A 1 95 ? -14.065 13.060 -5.449 1.00 58.03 95 GLY A O 1
ATOM 716 N N . GLY A 1 96 ? -16.294 13.141 -5.194 1.00 62.59 96 GLY A N 1
ATOM 717 C CA . GLY A 1 96 ? -16.496 11.682 -5.130 1.00 62.59 96 GLY A CA 1
ATOM 718 C C . GLY A 1 96 ? -15.837 10.890 -6.270 1.00 62.59 96 GLY A C 1
ATOM 719 O O . GLY A 1 96 ? -15.485 9.730 -6.088 1.00 62.59 96 GLY A O 1
ATOM 720 N N . LYS A 1 97 ? -15.579 11.532 -7.417 1.00 64.19 97 LYS A N 1
ATOM 721 C CA . LYS A 1 97 ? -14.830 10.948 -8.541 1.00 64.19 97 LYS A CA 1
ATOM 722 C C . LYS A 1 97 ? -13.354 10.680 -8.216 1.00 64.19 97 LYS A C 1
ATOM 724 O O . LYS A 1 97 ? -12.823 9.663 -8.643 1.00 64.19 97 LYS A O 1
ATOM 729 N N . GLN A 1 98 ? -12.692 11.560 -7.462 1.00 69.31 98 GLN A N 1
ATOM 730 C CA . GLN A 1 98 ? -11.289 11.373 -7.064 1.00 69.31 98 GLN A CA 1
ATOM 731 C C . GLN A 1 98 ? -11.154 10.253 -6.028 1.00 69.31 98 GLN A C 1
ATOM 733 O O . GLN A 1 98 ? -10.207 9.475 -6.073 1.00 69.31 98 GLN A O 1
ATOM 738 N N . LEU A 1 99 ? -12.144 10.139 -5.144 1.00 69.44 99 LEU A N 1
ATOM 739 C CA . LEU A 1 99 ? -12.244 9.067 -4.158 1.00 69.44 99 LEU A CA 1
ATOM 740 C C . LEU A 1 99 ? -12.466 7.700 -4.813 1.00 69.44 99 LEU A C 1
ATOM 742 O O . LEU A 1 99 ? -11.733 6.764 -4.515 1.00 69.44 99 LEU A O 1
ATOM 746 N N . ALA A 1 100 ? -13.403 7.604 -5.758 1.00 74.00 100 ALA A N 1
ATOM 747 C CA . ALA A 1 100 ? -13.627 6.372 -6.515 1.00 74.00 100 ALA A CA 1
ATOM 748 C C . ALA A 1 100 ? -12.375 5.949 -7.307 1.00 74.00 100 ALA A C 1
ATOM 750 O O . ALA A 1 100 ? -11.993 4.782 -7.296 1.00 74.00 100 ALA A O 1
ATOM 751 N N . ALA A 1 101 ? -11.681 6.908 -7.930 1.00 80.06 101 ALA A N 1
ATOM 752 C CA . ALA A 1 101 ? -10.422 6.638 -8.622 1.00 80.06 101 ALA A CA 1
ATOM 753 C C . ALA A 1 101 ? -9.315 6.159 -7.663 1.00 80.06 101 ALA A C 1
ATOM 755 O O . ALA A 1 101 ? -8.519 5.293 -8.023 1.00 80.06 101 ALA A O 1
ATOM 756 N N . ALA A 1 102 ? -9.257 6.693 -6.440 1.00 79.56 102 ALA A N 1
ATOM 757 C CA . ALA A 1 102 ? -8.313 6.240 -5.421 1.00 79.56 102 ALA A CA 1
ATOM 758 C C . ALA A 1 102 ? -8.615 4.805 -4.954 1.00 79.56 102 ALA A C 1
ATOM 760 O O . ALA A 1 102 ? -7.697 3.995 -4.838 1.00 79.56 102 ALA A O 1
ATOM 761 N N . GLU A 1 103 ? -9.888 4.462 -4.749 1.00 81.00 103 GLU A N 1
ATOM 762 C CA . GLU A 1 103 ? -10.311 3.098 -4.405 1.00 81.00 103 GLU A CA 1
ATOM 763 C C . GLU A 1 103 ? -9.973 2.097 -5.518 1.00 81.00 103 GLU A C 1
ATOM 765 O O . GLU A 1 103 ? -9.485 0.996 -5.247 1.00 81.00 103 GLU A O 1
ATOM 770 N N . GLU A 1 104 ? -10.163 2.487 -6.780 1.00 85.94 104 GLU A N 1
ATOM 771 C CA . GLU A 1 104 ? -9.787 1.657 -7.921 1.00 85.94 104 GLU A CA 1
ATOM 772 C C . GLU A 1 104 ? -8.271 1.447 -8.003 1.00 85.94 104 GLU A C 1
ATOM 774 O O . GLU A 1 104 ? -7.817 0.313 -8.170 1.00 85.94 104 GLU A O 1
ATOM 779 N N . ARG A 1 105 ? -7.473 2.500 -7.789 1.00 85.75 105 ARG A N 1
ATOM 780 C CA . ARG A 1 105 ? -6.006 2.392 -7.718 1.00 85.75 105 ARG A CA 1
ATOM 781 C C . ARG A 1 105 ? -5.549 1.459 -6.601 1.00 85.75 105 ARG A C 1
ATOM 783 O O . ARG A 1 105 ? -4.684 0.620 -6.842 1.00 85.75 105 ARG A O 1
ATOM 790 N N . LEU A 1 106 ? -6.160 1.539 -5.418 1.00 86.50 106 LEU A N 1
ATOM 791 C CA . LEU A 1 106 ? -5.870 0.614 -4.316 1.00 86.50 106 LEU A CA 1
ATOM 792 C C . LEU A 1 106 ? -6.198 -0.833 -4.691 1.00 86.50 106 LEU A C 1
ATOM 794 O O . LEU A 1 106 ? -5.410 -1.737 -4.425 1.00 86.50 106 LEU A O 1
ATOM 798 N N . ARG A 1 107 ? -7.323 -1.064 -5.372 1.00 88.62 107 ARG A N 1
ATOM 799 C CA . ARG A 1 107 ? -7.694 -2.402 -5.8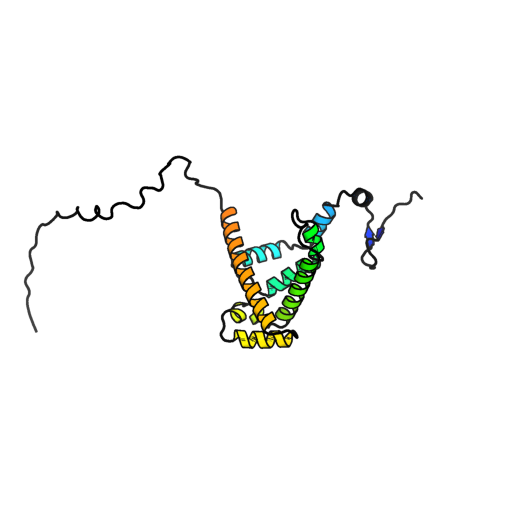50 1.00 88.62 107 ARG A CA 1
ATOM 800 C C . ARG A 1 107 ? -6.703 -2.945 -6.884 1.00 88.62 107 ARG A C 1
ATOM 802 O O . ARG A 1 107 ? -6.388 -4.135 -6.861 1.00 88.62 107 ARG A O 1
ATOM 809 N N . VAL A 1 108 ? -6.205 -2.095 -7.784 1.00 91.88 108 VAL A N 1
ATOM 810 C CA . VAL A 1 108 ? -5.160 -2.471 -8.750 1.00 91.88 108 VAL A CA 1
ATOM 811 C C . VAL A 1 108 ? -3.858 -2.808 -8.022 1.00 91.88 108 VAL A C 1
ATOM 813 O O . VAL A 1 108 ? -3.299 -3.880 -8.263 1.00 91.88 108 VAL A O 1
ATOM 816 N N . ALA A 1 109 ? -3.422 -1.957 -7.091 1.00 91.56 109 ALA A N 1
ATOM 817 C CA . ALA A 1 109 ? -2.224 -2.175 -6.286 1.00 91.56 109 ALA A CA 1
ATOM 818 C C . ALA A 1 109 ? -2.277 -3.512 -5.532 1.00 91.56 109 ALA A C 1
ATOM 820 O O . ALA A 1 109 ? -1.344 -4.305 -5.617 1.00 91.56 109 ALA A O 1
ATOM 821 N N . GLU A 1 110 ? -3.395 -3.823 -4.876 1.00 91.75 110 GLU A N 1
ATOM 822 C CA . GLU A 1 110 ? -3.572 -5.106 -4.192 1.00 91.75 110 GLU A CA 1
ATOM 823 C C . GLU A 1 110 ? -3.476 -6.302 -5.139 1.00 91.75 110 GLU A C 1
ATOM 825 O O . GLU A 1 110 ? -2.794 -7.274 -4.825 1.00 91.75 110 GLU A O 1
ATOM 830 N N . SER A 1 111 ? -4.106 -6.236 -6.318 1.00 93.94 111 SER A N 1
ATOM 831 C CA . SER A 1 111 ? -4.038 -7.335 -7.293 1.00 93.94 111 SER A CA 1
ATOM 832 C C . SER A 1 111 ? -2.602 -7.620 -7.757 1.00 93.94 111 SER A C 1
ATOM 834 O O . SER A 1 111 ? -2.203 -8.781 -7.897 1.00 93.94 111 SER A O 1
ATOM 836 N N . LEU A 1 112 ? -1.799 -6.565 -7.920 1.00 94.38 112 LEU A N 1
ATOM 837 C CA . LEU A 1 112 ? -0.382 -6.658 -8.261 1.00 94.38 112 LEU A CA 1
ATOM 838 C C . LEU A 1 112 ? 0.433 -7.242 -7.100 1.00 94.38 112 LEU A C 1
ATOM 840 O O . LEU A 1 112 ? 1.200 -8.178 -7.308 1.00 94.38 112 LEU A O 1
ATOM 844 N N . ILE A 1 113 ? 0.236 -6.761 -5.870 1.00 93.38 113 ILE A N 1
ATOM 845 C CA . ILE A 1 113 ? 0.992 -7.231 -4.696 1.00 93.38 113 ILE A CA 1
ATOM 846 C C . ILE A 1 113 ? 0.648 -8.687 -4.345 1.00 93.38 113 ILE A C 1
ATOM 848 O O . ILE A 1 113 ? 1.528 -9.478 -3.990 1.00 93.38 113 ILE A O 1
ATOM 852 N N . CYS A 1 114 ? -0.610 -9.095 -4.507 1.00 93.31 114 CYS A N 1
ATOM 853 C CA . CYS A 1 114 ? -1.021 -10.491 -4.341 1.00 93.31 114 CYS A CA 1
ATOM 854 C C . CYS A 1 114 ? -0.321 -11.433 -5.336 1.00 93.31 114 CYS A C 1
ATOM 856 O O . CYS A 1 114 ? -0.081 -12.592 -5.002 1.00 93.31 114 CYS A O 1
ATOM 858 N N . SER A 1 115 ? 0.075 -10.927 -6.508 1.00 94.50 115 SER A N 1
ATOM 859 C CA . SER A 1 115 ? 0.805 -11.675 -7.545 1.00 94.50 115 SER A CA 1
ATOM 860 C C . SER A 1 115 ? 2.330 -11.709 -7.331 1.00 94.50 115 SER A C 1
ATOM 862 O O . SER A 1 115 ? 3.062 -12.339 -8.102 1.00 94.50 115 SER A O 1
ATOM 864 N N . MET A 1 116 ? 2.836 -11.039 -6.291 1.00 94.19 116 MET A N 1
ATOM 865 C CA . MET A 1 116 ? 4.243 -11.086 -5.885 1.00 94.19 116 MET A CA 1
ATOM 866 C C . MET A 1 116 ? 4.551 -12.331 -5.049 1.00 94.19 116 MET A C 1
ATOM 868 O O . MET A 1 116 ? 3.700 -12.884 -4.349 1.00 94.19 116 MET A O 1
ATOM 872 N N . THR A 1 117 ? 5.813 -12.747 -5.061 1.00 94.38 117 THR A N 1
ATOM 873 C CA . THR A 1 117 ? 6.315 -13.764 -4.129 1.00 94.38 117 THR A CA 1
ATOM 874 C C . THR A 1 117 ? 6.546 -13.169 -2.735 1.00 94.38 117 THR A C 1
ATOM 876 O O . THR A 1 117 ? 6.742 -11.966 -2.578 1.00 94.38 117 THR A O 1
ATOM 879 N N . LYS A 1 118 ? 6.593 -14.016 -1.695 1.00 92.75 118 LYS A N 1
ATOM 880 C CA . LYS A 1 118 ? 6.864 -13.571 -0.311 1.00 92.75 118 LYS A CA 1
ATOM 881 C C . LYS A 1 118 ? 8.203 -12.835 -0.168 1.00 92.75 118 LYS A C 1
ATOM 883 O O . LYS A 1 118 ? 8.317 -11.935 0.655 1.00 92.75 118 LYS A O 1
ATOM 888 N N . GLN A 1 119 ? 9.209 -13.228 -0.950 1.00 91.94 119 GLN A N 1
ATOM 889 C CA . GLN A 1 119 ? 10.521 -12.577 -0.941 1.00 91.94 119 GLN A CA 1
ATOM 890 C C . GLN A 1 119 ? 10.431 -11.160 -1.508 1.00 91.94 119 GLN A C 1
ATOM 892 O O . GLN A 1 119 ? 10.888 -10.221 -0.870 1.00 91.94 119 GLN A O 1
ATOM 897 N N . GLU A 1 120 ? 9.768 -11.000 -2.654 1.00 91.56 120 GLU A N 1
ATOM 898 C CA . GLU A 1 120 ? 9.559 -9.692 -3.288 1.00 91.56 120 GLU A CA 1
ATOM 899 C C . GLU A 1 120 ? 8.692 -8.766 -2.425 1.00 91.56 120 GLU A C 1
ATOM 901 O O . GLU A 1 120 ? 8.928 -7.562 -2.403 1.00 91.56 120 GLU A O 1
ATOM 906 N N . ARG A 1 121 ? 7.732 -9.313 -1.662 1.00 92.31 121 ARG A N 1
ATOM 907 C CA . ARG A 1 121 ? 6.920 -8.504 -0.740 1.00 92.31 121 ARG A CA 1
ATOM 908 C C . ARG A 1 121 ? 7.709 -7.968 0.448 1.00 92.31 121 ARG A C 1
ATOM 910 O O . ARG A 1 121 ? 7.577 -6.792 0.770 1.00 92.31 121 ARG A O 1
ATOM 917 N N . ARG A 1 122 ? 8.538 -8.811 1.071 1.00 90.31 122 ARG A N 1
ATOM 918 C CA . ARG A 1 122 ? 9.367 -8.446 2.236 1.00 90.31 122 ARG A CA 1
ATOM 919 C C . ARG A 1 122 ? 10.579 -7.596 1.875 1.00 90.31 122 ARG A C 1
ATOM 921 O O . ARG A 1 122 ? 11.082 -6.860 2.715 1.00 90.31 122 ARG A O 1
ATOM 928 N N . GLN A 1 123 ? 11.080 -7.727 0.649 1.00 90.00 123 GLN A N 1
ATOM 929 C CA . GLN A 1 123 ? 12.239 -6.989 0.157 1.00 90.00 123 GLN A CA 1
ATOM 930 C C . GLN A 1 123 ? 11.857 -6.196 -1.093 1.00 90.00 123 GLN A C 1
ATOM 932 O O . GLN A 1 123 ? 12.117 -6.644 -2.214 1.00 90.00 123 GLN A O 1
ATOM 937 N N . PRO A 1 124 ? 11.287 -4.990 -0.914 1.00 89.31 124 PRO A N 1
ATOM 938 C CA . PRO A 1 124 ? 10.910 -4.133 -2.032 1.00 89.31 124 PRO A CA 1
ATOM 939 C C . PRO A 1 124 ? 12.080 -3.763 -2.948 1.00 89.31 124 PRO A C 1
ATOM 941 O O . PRO A 1 124 ? 11.877 -3.509 -4.131 1.00 89.31 124 PRO A O 1
ATOM 944 N N . GLU A 1 125 ? 13.310 -3.775 -2.424 1.00 89.56 125 GLU A N 1
ATOM 945 C CA . GLU A 1 125 ? 14.533 -3.488 -3.183 1.00 89.56 125 GLU A CA 1
ATOM 946 C C . GLU A 1 125 ? 14.691 -4.396 -4.414 1.00 89.56 125 GLU A C 1
ATOM 948 O O . GLU A 1 125 ? 15.130 -3.932 -5.463 1.00 89.56 125 GLU A O 1
ATOM 953 N N . LEU A 1 126 ? 14.229 -5.653 -4.345 1.00 88.94 126 LEU A N 1
ATOM 954 C CA . LEU A 1 126 ? 14.273 -6.600 -5.471 1.00 88.94 126 LEU A CA 1
ATOM 955 C C . LEU A 1 126 ? 13.437 -6.152 -6.678 1.00 88.94 126 LEU A C 1
ATOM 957 O O . LEU A 1 126 ? 13.676 -6.591 -7.801 1.00 88.94 126 LEU A O 1
ATOM 961 N N . LEU A 1 127 ? 12.429 -5.309 -6.452 1.00 87.31 127 LEU A N 1
ATOM 962 C CA . LEU A 1 127 ? 11.587 -4.748 -7.507 1.00 87.31 127 LEU A CA 1
ATOM 963 C C . LEU A 1 127 ? 12.016 -3.328 -7.897 1.00 87.31 127 LEU A C 1
ATOM 965 O O . LEU A 1 127 ? 11.584 -2.838 -8.936 1.00 87.31 127 LEU A O 1
ATOM 969 N N . ILE A 1 128 ? 12.867 -2.674 -7.102 1.00 86.12 128 ILE A N 1
ATOM 970 C CA . ILE A 1 128 ? 13.265 -1.274 -7.292 1.00 86.12 128 ILE A CA 1
ATOM 971 C C . ILE A 1 128 ? 14.648 -1.155 -7.942 1.00 86.12 128 ILE A C 1
ATOM 973 O O . ILE A 1 128 ? 14.788 -0.454 -8.941 1.00 86.12 128 ILE A O 1
ATOM 977 N N . THR A 1 129 ? 15.666 -1.800 -7.369 1.00 83.56 129 THR A N 1
ATOM 978 C CA . THR A 1 129 ? 17.078 -1.572 -7.723 1.00 83.56 129 THR A CA 1
ATOM 979 C C . THR A 1 129 ? 17.712 -2.722 -8.500 1.00 83.56 129 THR A C 1
ATOM 981 O O . THR A 1 129 ? 18.697 -2.509 -9.204 1.00 83.56 129 THR A O 1
ATOM 984 N N . ASP A 1 130 ? 17.165 -3.934 -8.395 1.00 87.25 130 ASP A N 1
ATOM 985 C CA . ASP A 1 130 ? 17.751 -5.124 -9.011 1.00 87.25 130 ASP A CA 1
ATOM 986 C C . ASP A 1 130 ? 17.624 -5.119 -10.548 1.00 87.25 130 ASP A C 1
ATOM 988 O O . ASP A 1 130 ? 16.596 -4.742 -11.118 1.00 87.25 130 ASP A O 1
ATOM 992 N N . ILE A 1 131 ? 18.643 -5.647 -11.230 1.00 82.19 131 ILE A N 1
ATOM 993 C CA . ILE A 1 131 ? 18.668 -5.840 -12.685 1.00 82.19 131 ILE A CA 1
ATOM 994 C C . ILE A 1 131 ? 17.521 -6.743 -13.162 1.00 82.19 131 ILE A C 1
ATOM 996 O O . ILE A 1 131 ? 17.050 -6.624 -14.295 1.00 82.19 131 ILE A O 1
ATOM 1000 N N . THR A 1 132 ? 17.027 -7.629 -12.287 1.00 87.69 132 THR A N 1
ATOM 1001 C CA . THR A 1 132 ? 15.915 -8.540 -12.592 1.00 87.69 132 THR A CA 1
ATOM 1002 C C . THR A 1 132 ? 14.524 -7.917 -12.416 1.00 87.69 132 THR A C 1
ATOM 1004 O O . THR A 1 132 ? 13.530 -8.559 -12.773 1.00 87.69 132 THR A O 1
ATOM 1007 N N . SER A 1 133 ? 14.434 -6.665 -11.943 1.00 90.00 133 SER A N 1
ATOM 1008 C CA . SER A 1 133 ? 13.172 -5.968 -11.648 1.00 90.00 133 SER A CA 1
ATOM 1009 C C . SER A 1 133 ? 12.176 -6.035 -12.811 1.00 90.00 133 SER A C 1
ATOM 1011 O O . SER A 1 133 ? 11.055 -6.515 -12.642 1.00 90.00 133 SER A O 1
ATOM 1013 N N . ARG A 1 134 ? 12.597 -5.686 -14.034 1.00 91.31 134 ARG A N 1
ATOM 1014 C CA . ARG A 1 134 ? 11.698 -5.650 -15.201 1.00 91.31 134 ARG A CA 1
ATOM 1015 C C . ARG A 1 134 ? 11.090 -7.014 -15.539 1.00 91.31 134 ARG A C 1
ATOM 1017 O O . ARG A 1 134 ? 9.920 -7.105 -15.908 1.00 91.31 134 ARG A O 1
ATOM 1024 N N . SER A 1 135 ? 11.871 -8.084 -15.388 1.00 92.62 135 SER A N 1
ATOM 1025 C CA . SER A 1 135 ? 11.399 -9.458 -15.602 1.00 92.62 135 SER A CA 1
ATOM 1026 C C . SER A 1 135 ? 10.368 -9.858 -14.541 1.00 92.62 135 SER A C 1
ATOM 1028 O O . SER A 1 135 ? 9.306 -10.401 -14.866 1.00 92.62 135 SER A O 1
ATOM 1030 N N . ARG A 1 136 ? 10.634 -9.510 -13.273 1.00 93.50 136 ARG A N 1
ATOM 1031 C CA . ARG A 1 136 ? 9.716 -9.745 -12.148 1.00 93.50 136 ARG A CA 1
ATOM 1032 C C . ARG A 1 136 ? 8.415 -8.972 -12.312 1.00 93.50 136 ARG A C 1
ATOM 1034 O O . ARG A 1 136 ? 7.353 -9.580 -12.219 1.00 93.50 136 ARG A O 1
ATOM 1041 N N . LEU A 1 137 ? 8.480 -7.681 -12.634 1.00 92.69 137 LEU A N 1
ATOM 1042 C CA . LEU A 1 137 ? 7.303 -6.842 -12.871 1.00 92.69 137 LEU A CA 1
ATOM 1043 C C . LEU A 1 137 ? 6.485 -7.345 -14.060 1.00 92.69 137 LEU A C 1
ATOM 1045 O O . LEU A 1 137 ? 5.265 -7.454 -13.961 1.00 92.69 137 LEU A O 1
ATOM 1049 N N . GLY A 1 138 ? 7.140 -7.789 -15.136 1.00 93.31 138 GLY A N 1
ATOM 1050 C CA . GLY A 1 138 ? 6.463 -8.438 -16.256 1.00 93.31 138 GLY A CA 1
ATOM 1051 C C . GLY A 1 138 ? 5.748 -9.739 -15.868 1.00 93.31 138 GLY A C 1
ATOM 1052 O O . GLY A 1 138 ? 4.690 -10.048 -16.416 1.00 93.31 138 GLY A O 1
ATOM 1053 N N . ARG A 1 139 ? 6.291 -10.528 -14.932 1.00 95.12 139 ARG A N 1
ATOM 1054 C CA . ARG A 1 139 ? 5.624 -11.726 -14.384 1.00 95.12 139 ARG A CA 1
ATOM 1055 C C . ARG A 1 139 ? 4.447 -11.348 -13.479 1.00 95.12 139 ARG A C 1
ATOM 1057 O O . ARG A 1 139 ? 3.377 -11.929 -13.618 1.00 95.12 139 ARG A O 1
ATOM 1064 N N . ILE A 1 140 ? 4.639 -10.380 -12.582 1.00 95.50 140 ILE A N 1
ATOM 1065 C CA . ILE A 1 140 ? 3.623 -9.894 -11.634 1.00 95.50 140 ILE A CA 1
ATOM 1066 C C . ILE A 1 140 ? 2.420 -9.316 -12.385 1.00 95.50 140 ILE A C 1
ATOM 1068 O O . ILE A 1 140 ? 1.288 -9.698 -12.107 1.00 95.50 140 ILE A O 1
ATOM 1072 N N . ALA A 1 141 ? 2.664 -8.466 -13.384 1.00 95.50 141 ALA A N 1
ATOM 1073 C CA . ALA A 1 141 ? 1.623 -7.880 -14.220 1.00 95.50 141 ALA A CA 1
ATOM 1074 C C . ALA A 1 141 ? 0.791 -8.961 -14.928 1.00 95.50 141 ALA A C 1
ATOM 1076 O O . ALA A 1 141 ? -0.436 -8.938 -14.863 1.00 95.50 141 ALA A O 1
ATOM 1077 N N . ARG A 1 142 ? 1.450 -9.971 -15.518 1.00 95.56 142 ARG A N 1
ATOM 1078 C CA . ARG A 1 142 ? 0.770 -11.121 -16.139 1.00 95.56 142 ARG A CA 1
ATOM 1079 C C . ARG A 1 142 ? -0.048 -11.932 -15.131 1.00 95.56 142 ARG A C 1
ATOM 1081 O O . ARG A 1 142 ? -1.178 -12.288 -15.441 1.00 95.56 142 ARG A O 1
ATOM 1088 N N . GLY A 1 143 ? 0.490 -12.183 -13.936 1.00 94.00 143 GLY A N 1
ATOM 1089 C CA . GLY A 1 143 ? -0.220 -12.887 -12.861 1.00 94.00 143 GLY A CA 1
ATOM 1090 C C . GLY A 1 143 ? -1.455 -12.138 -12.351 1.00 94.00 143 GLY A C 1
ATOM 1091 O O . GLY A 1 143 ? -2.458 -12.765 -12.029 1.00 94.00 143 GLY A O 1
ATOM 1092 N N . ALA A 1 144 ? -1.409 -10.804 -12.354 1.00 92.88 144 ALA A N 1
ATOM 1093 C CA . ALA A 1 144 ? -2.512 -9.945 -11.932 1.00 92.88 144 ALA A CA 1
ATOM 1094 C C . ALA A 1 144 ? -3.520 -9.620 -13.054 1.00 92.88 144 ALA A C 1
ATOM 1096 O O . ALA A 1 144 ? -4.529 -8.965 -12.789 1.00 92.88 144 ALA A O 1
ATOM 1097 N N . GLY A 1 145 ? -3.247 -10.012 -14.306 1.00 93.88 145 GLY A N 1
ATOM 1098 C CA . GLY A 1 145 ? -4.046 -9.608 -15.471 1.00 93.88 145 GLY A CA 1
ATOM 1099 C C . GLY A 1 145 ? -3.948 -8.109 -15.787 1.00 93.88 145 GLY A C 1
ATOM 1100 O O . GLY A 1 145 ? -4.924 -7.492 -16.210 1.00 93.88 145 GLY A O 1
ATOM 1101 N N . ARG A 1 146 ? -2.787 -7.499 -15.528 1.00 94.25 146 ARG A N 1
ATOM 1102 C CA . ARG A 1 146 ? -2.518 -6.058 -15.646 1.00 94.25 146 ARG A CA 1
ATOM 1103 C C . ARG A 1 146 ? -1.364 -5.774 -16.604 1.00 94.25 146 ARG A C 1
ATOM 1105 O O . ARG A 1 146 ? -0.662 -6.681 -17.052 1.00 94.25 146 ARG A O 1
ATOM 1112 N N . THR A 1 147 ? -1.172 -4.501 -16.942 1.00 94.00 147 THR A N 1
ATOM 1113 C CA . THR A 1 147 ? -0.079 -4.082 -17.831 1.00 94.00 147 THR A CA 1
ATOM 1114 C C . THR A 1 147 ? 1.226 -3.904 -17.056 1.00 94.00 147 THR A C 1
ATOM 1116 O O . THR A 1 147 ? 1.221 -3.608 -15.862 1.00 94.00 147 THR A O 1
ATOM 1119 N N . ALA A 1 148 ? 2.366 -4.055 -17.739 1.00 91.31 148 ALA A N 1
ATOM 1120 C CA . ALA A 1 148 ? 3.675 -3.817 -17.125 1.00 91.31 148 ALA A CA 1
ATOM 1121 C C . ALA A 1 148 ? 3.810 -2.374 -16.601 1.00 91.31 148 ALA A C 1
ATOM 1123 O O . ALA A 1 148 ? 4.324 -2.175 -15.508 1.00 91.31 148 ALA A O 1
ATOM 1124 N N . GLY A 1 149 ? 3.244 -1.391 -17.313 1.00 92.31 149 GLY A N 1
ATOM 1125 C CA . GLY A 1 149 ? 3.258 0.009 -16.880 1.00 92.31 149 GLY A CA 1
ATOM 1126 C C . GLY A 1 149 ? 2.524 0.252 -15.558 1.00 92.31 149 GLY A C 1
ATOM 1127 O O . GLY A 1 149 ? 2.985 1.048 -14.753 1.00 92.31 149 GLY A O 1
ATOM 1128 N N . GLN A 1 150 ? 1.438 -0.481 -15.283 1.00 92.25 150 GLN A N 1
ATOM 1129 C CA . GLN A 1 150 ? 0.751 -0.405 -13.984 1.00 92.25 150 GLN A CA 1
ATOM 1130 C C . GLN A 1 150 ? 1.599 -0.988 -12.846 1.00 92.25 150 GLN A C 1
ATOM 1132 O O . GLN A 1 150 ? 1.523 -0.520 -11.712 1.00 92.25 150 GLN A O 1
ATOM 1137 N N . ALA A 1 151 ? 2.415 -2.005 -13.136 1.00 92.38 151 ALA A N 1
ATOM 1138 C CA . ALA A 1 151 ? 3.355 -2.552 -12.165 1.00 92.38 151 ALA A CA 1
ATOM 1139 C C . ALA A 1 151 ? 4.523 -1.585 -11.901 1.00 92.38 151 ALA A C 1
ATOM 1141 O O . ALA A 1 151 ? 4.915 -1.415 -10.749 1.00 92.38 151 ALA A O 1
ATOM 1142 N N . ASP A 1 152 ? 5.030 -0.912 -12.938 1.00 93.00 152 ASP A N 1
ATOM 1143 C CA . ASP A 1 152 ? 6.059 0.127 -12.807 1.00 93.00 152 ASP A CA 1
ATOM 1144 C C . ASP A 1 152 ? 5.538 1.342 -12.010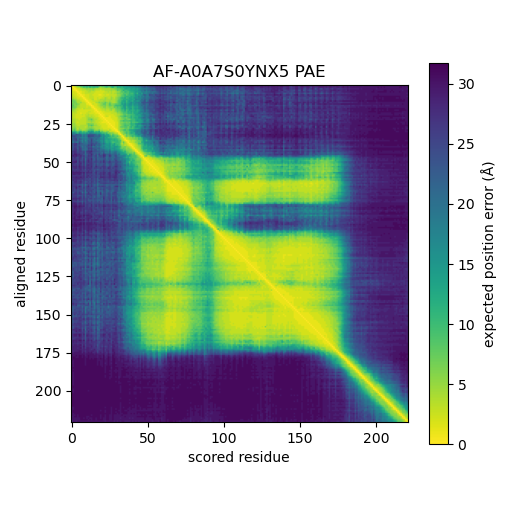 1.00 93.00 152 ASP A C 1
ATOM 1146 O O . ASP A 1 152 ? 6.228 1.858 -11.128 1.00 93.00 152 ASP A O 1
ATOM 1150 N N . GLU A 1 153 ? 4.295 1.766 -12.266 1.00 92.75 153 GLU A N 1
ATOM 1151 C CA . GLU A 1 153 ? 3.627 2.849 -11.530 1.00 92.75 153 GLU A CA 1
ATOM 1152 C C . GLU A 1 153 ? 3.491 2.510 -10.041 1.00 92.75 153 GLU A C 1
ATOM 1154 O O . GLU A 1 153 ? 3.877 3.314 -9.195 1.00 92.75 153 GLU A O 1
ATOM 1159 N N . LEU A 1 154 ? 3.062 1.286 -9.708 1.00 92.12 154 LEU A N 1
ATOM 1160 C CA . LEU A 1 154 ? 2.989 0.818 -8.321 1.00 92.12 154 LEU A CA 1
ATOM 1161 C C . LEU A 1 154 ? 4.343 0.918 -7.605 1.00 92.12 154 LEU A C 1
ATOM 1163 O O . LEU A 1 154 ? 4.407 1.343 -6.451 1.00 92.12 154 LEU A O 1
ATOM 1167 N N . VAL A 1 155 ? 5.429 0.513 -8.267 1.00 92.00 155 VAL A N 1
ATOM 1168 C CA . VAL A 1 155 ? 6.776 0.581 -7.685 1.00 92.00 155 VAL A CA 1
ATOM 1169 C C . VAL A 1 155 ? 7.193 2.034 -7.451 1.00 92.00 155 VAL A C 1
ATOM 1171 O O . VAL A 1 155 ? 7.738 2.349 -6.391 1.00 92.00 155 VAL A O 1
ATOM 1174 N N . SER A 1 156 ? 6.901 2.931 -8.395 1.00 91.56 156 SER A N 1
ATOM 1175 C CA . SER A 1 156 ? 7.164 4.366 -8.242 1.00 91.56 156 SER A CA 1
ATOM 1176 C C . SER A 1 156 ? 6.364 4.979 -7.086 1.00 91.56 156 SER A C 1
ATOM 1178 O O . SER A 1 156 ? 6.918 5.692 -6.247 1.00 91.56 156 SER A O 1
ATOM 1180 N N . ASP A 1 157 ? 5.075 4.656 -6.985 1.00 89.88 157 ASP A N 1
ATOM 1181 C CA . ASP A 1 157 ? 4.191 5.098 -5.903 1.00 89.88 157 ASP A CA 1
ATOM 1182 C C . ASP A 1 157 ? 4.699 4.633 -4.542 1.00 89.88 157 ASP A C 1
ATOM 1184 O O . ASP A 1 157 ? 4.787 5.418 -3.592 1.00 89.88 157 ASP A O 1
ATOM 1188 N N . PHE A 1 158 ? 5.113 3.371 -4.465 1.00 89.88 158 PHE A N 1
ATOM 1189 C CA . PHE A 1 158 ? 5.659 2.787 -3.253 1.00 89.88 158 PHE A CA 1
ATOM 1190 C C . PHE A 1 158 ? 6.970 3.461 -2.822 1.00 89.88 158 PHE A C 1
ATOM 1192 O O . PHE A 1 158 ? 7.156 3.757 -1.639 1.00 89.88 158 PHE A O 1
ATOM 1199 N N . GLN A 1 159 ? 7.864 3.782 -3.763 1.00 89.56 159 GLN A N 1
ATOM 1200 C CA . GLN A 1 159 ? 9.084 4.542 -3.468 1.00 89.56 159 GLN A CA 1
ATOM 1201 C C . GLN A 1 159 ? 8.772 5.942 -2.931 1.00 89.56 159 GLN A C 1
ATOM 1203 O O . GLN A 1 159 ? 9.339 6.350 -1.915 1.00 89.56 159 GLN A O 1
ATOM 1208 N N . ARG A 1 160 ? 7.847 6.669 -3.575 1.00 88.50 160 ARG A N 1
ATOM 1209 C CA . ARG A 1 160 ? 7.422 8.003 -3.118 1.00 88.50 160 ARG A CA 1
ATOM 1210 C C . ARG A 1 160 ? 6.875 7.949 -1.697 1.00 88.50 160 ARG A C 1
ATOM 1212 O O . ARG A 1 160 ? 7.264 8.759 -0.856 1.00 88.50 160 ARG A O 1
ATOM 1219 N N . MET A 1 161 ? 6.038 6.956 -1.415 1.00 85.56 161 MET A N 1
ATOM 1220 C CA . MET A 1 161 ? 5.488 6.730 -0.084 1.00 85.56 161 MET A CA 1
ATOM 1221 C C . MET A 1 161 ? 6.586 6.433 0.947 1.00 85.56 161 MET A C 1
ATOM 1223 O O . MET A 1 161 ? 6.572 7.032 2.020 1.00 85.56 161 MET A O 1
ATOM 1227 N N . ARG A 1 162 ? 7.580 5.591 0.626 1.00 85.31 162 ARG A N 1
ATOM 1228 C CA . ARG A 1 162 ? 8.714 5.318 1.530 1.00 85.31 162 ARG A CA 1
ATOM 1229 C C . ARG A 1 162 ? 9.509 6.577 1.860 1.00 85.31 162 ARG A C 1
ATOM 1231 O O . ARG A 1 162 ? 9.825 6.799 3.026 1.00 85.31 162 ARG A O 1
ATOM 1238 N N . VAL A 1 163 ? 9.790 7.424 0.870 1.00 86.75 163 VAL A N 1
ATOM 1239 C CA . VAL A 1 163 ? 10.494 8.699 1.087 1.00 86.75 163 VAL A CA 1
ATOM 1240 C C . VAL A 1 163 ? 9.681 9.629 1.992 1.00 86.75 163 VA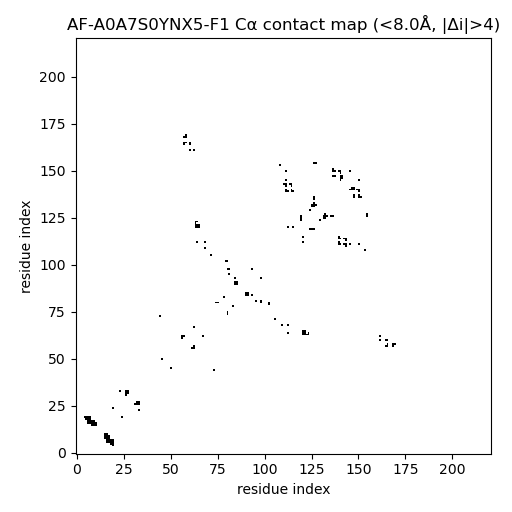L A C 1
ATOM 1242 O O . VAL A 1 163 ? 10.221 10.210 2.933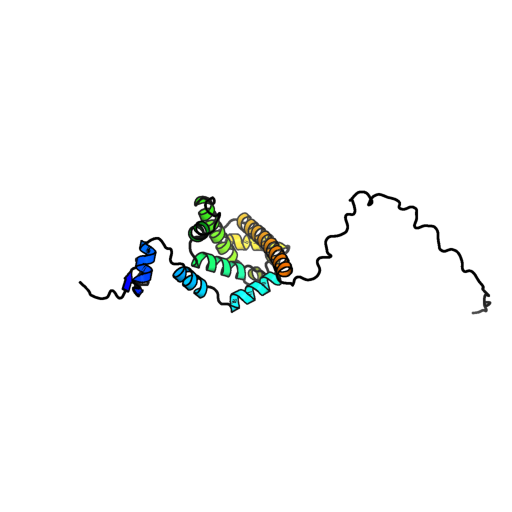 1.00 86.75 163 VAL A O 1
ATOM 1245 N N . MET A 1 164 ? 8.371 9.743 1.755 1.00 83.75 164 MET A N 1
ATOM 1246 C CA . MET A 1 164 ? 7.484 10.546 2.603 1.00 83.75 164 MET A CA 1
ATOM 1247 C C . MET A 1 164 ? 7.434 10.020 4.042 1.00 83.75 164 MET A C 1
ATOM 1249 O O . MET A 1 164 ? 7.565 10.807 4.978 1.00 83.75 164 MET A O 1
ATOM 1253 N N 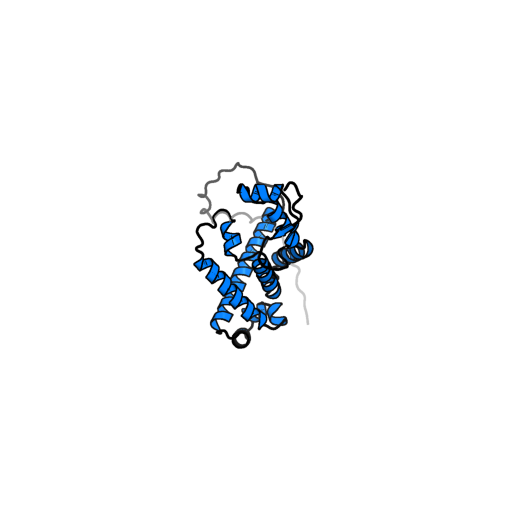. MET A 1 165 ? 7.300 8.704 4.229 1.00 81.50 165 MET A N 1
ATOM 1254 C CA . MET A 1 165 ? 7.287 8.074 5.553 1.00 81.50 165 MET A CA 1
ATOM 1255 C C . MET A 1 165 ? 8.605 8.282 6.300 1.00 81.50 165 MET A C 1
ATOM 1257 O O . MET A 1 165 ? 8.583 8.631 7.476 1.00 81.50 165 MET A O 1
ATOM 1261 N N . GLN A 1 166 ? 9.749 8.151 5.623 1.00 82.56 166 GLN A N 1
ATOM 1262 C CA . GLN A 1 166 ? 11.058 8.439 6.216 1.00 82.56 166 GLN A CA 1
ATOM 1263 C C . GLN A 1 166 ? 11.174 9.896 6.673 1.00 82.56 166 GLN A C 1
ATOM 1265 O O . GLN A 1 166 ? 11.703 10.170 7.750 1.00 82.56 166 GLN A O 1
ATOM 1270 N N . ASN A 1 167 ? 10.686 10.841 5.868 1.00 82.81 167 ASN A N 1
ATOM 1271 C CA . ASN A 1 167 ? 10.714 12.259 6.220 1.00 82.81 167 ASN A CA 1
ATOM 1272 C C . ASN A 1 167 ? 9.792 12.563 7.406 1.00 82.81 167 ASN A C 1
ATOM 1274 O O . ASN A 1 167 ? 10.198 13.281 8.318 1.00 82.81 167 ASN A O 1
ATOM 1278 N N . MET A 1 168 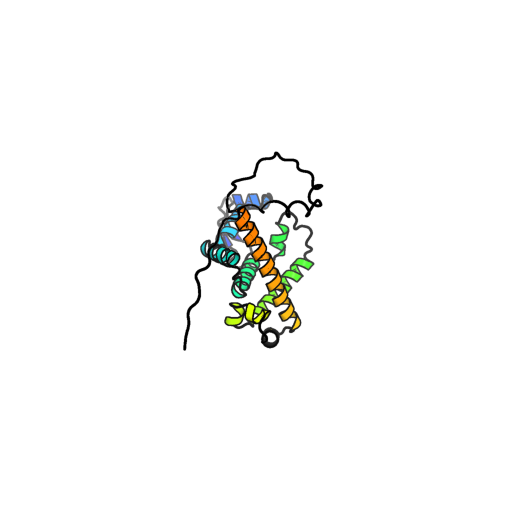? 8.596 11.970 7.440 1.00 78.31 168 MET A N 1
ATOM 1279 C CA . MET A 1 168 ? 7.688 12.087 8.583 1.00 78.31 168 MET A CA 1
ATOM 1280 C C . MET A 1 168 ? 8.282 11.479 9.855 1.00 78.31 168 MET A C 1
ATOM 1282 O O . MET A 1 168 ? 8.251 12.128 10.896 1.00 78.31 168 MET A O 1
ATOM 1286 N N . ALA A 1 169 ? 8.896 10.294 9.779 1.00 77.50 169 ALA A N 1
ATOM 1287 C CA . ALA A 1 169 ? 9.551 9.663 10.925 1.00 77.50 169 ALA A CA 1
ATOM 1288 C C . ALA A 1 169 ? 10.688 10.532 11.493 1.00 77.50 169 ALA A C 1
ATOM 1290 O O . ALA A 1 169 ? 10.811 10.685 12.708 1.00 77.50 169 ALA A O 1
ATOM 1291 N N . LYS A 1 170 ? 11.483 11.169 10.620 1.00 76.69 170 LYS A N 1
ATOM 1292 C CA . LYS A 1 170 ? 12.531 12.122 11.026 1.00 76.69 170 LYS A CA 1
ATOM 1293 C C . LYS A 1 170 ? 11.962 13.367 11.708 1.00 76.69 170 LYS A C 1
ATOM 1295 O O . LYS A 1 170 ? 12.551 13.841 12.676 1.00 76.69 170 LYS A O 1
ATOM 1300 N N . MET A 1 171 ? 10.843 13.903 11.217 1.00 75.69 171 MET A N 1
ATOM 1301 C CA . MET A 1 171 ? 10.195 15.058 11.848 1.00 75.69 171 MET A CA 1
ATOM 1302 C C . MET A 1 171 ? 9.579 14.697 13.202 1.00 75.69 171 MET A C 1
ATOM 1304 O O . MET A 1 171 ? 9.809 15.417 14.167 1.00 75.69 171 MET A O 1
ATOM 1308 N N . ALA A 1 172 ? 8.907 13.548 13.309 1.00 69.56 172 ALA A N 1
ATOM 1309 C CA . ALA A 1 172 ? 8.338 13.066 14.567 1.00 69.56 172 ALA A CA 1
ATOM 1310 C C . ALA A 1 172 ? 9.414 12.838 15.646 1.00 69.56 172 ALA A C 1
ATOM 1312 O O . ALA A 1 172 ? 9.230 13.233 16.794 1.00 69.56 172 ALA A O 1
ATOM 1313 N N . MET A 1 173 ? 10.577 12.287 15.278 1.00 65.94 173 MET A N 1
ATOM 1314 C CA . MET A 1 173 ? 11.731 12.163 16.185 1.00 65.94 173 MET A CA 1
ATOM 1315 C C . MET A 1 173 ? 12.255 13.520 16.677 1.00 65.94 173 MET A C 1
ATOM 1317 O O . MET A 1 173 ? 12.656 13.643 17.831 1.00 65.94 173 MET A O 1
ATOM 1321 N N . LYS A 1 174 ? 12.237 14.548 15.820 1.00 64.81 174 LYS A N 1
ATOM 1322 C CA . LYS A 1 174 ? 12.667 15.909 16.177 1.00 64.81 174 LYS A CA 1
ATOM 1323 C C . LYS A 1 174 ? 11.683 16.608 17.122 1.00 64.81 174 LYS A C 1
ATOM 1325 O O . LYS A 1 174 ? 12.091 17.470 17.887 1.00 64.81 174 LYS A O 1
ATOM 1330 N N . GLU A 1 175 ? 10.408 16.245 17.063 1.00 58.34 175 GLU A N 1
ATOM 1331 C CA . GLU A 1 175 ? 9.345 16.831 17.886 1.00 58.34 175 GLU A CA 1
ATOM 1332 C C . GLU A 1 175 ? 9.185 16.112 19.238 1.00 58.34 175 GLU A C 1
ATOM 1334 O O . GLU A 1 175 ? 8.808 16.726 20.232 1.00 58.34 175 GLU A O 1
ATOM 1339 N N . GLN A 1 176 ? 9.520 14.818 19.297 1.00 54.12 176 GLN A N 1
ATOM 1340 C CA . GLN A 1 176 ? 9.391 13.978 20.495 1.00 54.12 176 GLN A CA 1
ATOM 1341 C C . GLN A 1 176 ? 10.676 13.924 21.349 1.00 54.12 176 GLN A C 1
ATOM 1343 O O . GLN A 1 176 ? 10.634 13.529 22.514 1.00 54.12 176 GLN A O 1
ATOM 1348 N N . GLY A 1 177 ? 11.814 14.360 20.801 1.00 50.28 177 GLY A N 1
ATOM 1349 C CA . GLY A 1 177 ? 13.069 14.562 21.524 1.00 50.28 177 GLY A CA 1
ATOM 1350 C C . GLY A 1 177 ? 13.186 15.972 22.103 1.00 50.28 177 GLY A C 1
ATOM 1351 O O . GLY A 1 177 ? 13.877 16.789 21.514 1.00 50.28 177 GLY A O 1
ATOM 1352 N N . GLY A 1 178 ? 12.503 16.219 23.229 1.00 42.44 178 GLY A N 1
ATOM 1353 C CA . GLY A 1 178 ? 12.808 17.221 24.266 1.00 42.44 178 GLY A CA 1
ATOM 1354 C C . GLY A 1 178 ? 13.282 18.617 23.839 1.00 42.44 178 GLY A C 1
ATOM 1355 O O . GLY A 1 178 ? 14.380 18.799 23.321 1.00 42.44 178 GLY A O 1
ATOM 1356 N N . GLY A 1 179 ? 12.510 19.638 24.216 1.00 50.38 179 GLY A N 1
ATOM 1357 C CA . GLY A 1 179 ? 13.060 20.980 24.343 1.00 50.38 179 GLY A CA 1
ATOM 1358 C C . GLY A 1 179 ? 14.248 20.991 25.306 1.00 50.38 179 GLY A C 1
ATOM 1359 O O . GLY A 1 179 ? 14.100 20.594 26.452 1.00 50.38 179 GLY A O 1
ATOM 1360 N N . ASP A 1 180 ? 15.397 21.459 24.829 1.00 47.38 180 ASP A N 1
ATOM 1361 C CA . ASP A 1 180 ? 16.360 22.226 25.613 1.00 47.38 180 ASP A CA 1
ATOM 1362 C C . ASP A 1 180 ? 17.326 22.974 24.678 1.00 47.38 180 ASP A C 1
ATOM 1364 O O . ASP A 1 180 ? 17.793 22.449 23.668 1.00 47.38 180 ASP A O 1
ATOM 1368 N N . ALA A 1 181 ? 17.603 24.226 25.050 1.00 40.22 181 ALA A N 1
ATOM 1369 C CA . ALA A 1 181 ? 18.510 25.196 24.427 1.00 40.22 181 ALA A CA 1
ATOM 1370 C C . ALA A 1 181 ? 18.092 25.834 23.081 1.00 40.22 181 ALA A C 1
ATOM 1372 O O . ALA A 1 181 ? 18.774 25.735 22.061 1.00 40.22 181 ALA A O 1
ATOM 1373 N N . MET A 1 182 ? 17.052 26.672 23.133 1.00 47.75 182 MET A N 1
ATOM 1374 C CA . MET A 1 182 ? 17.115 27.966 22.436 1.00 47.75 182 MET A CA 1
ATOM 1375 C C . MET A 1 182 ? 18.308 28.766 22.998 1.00 47.75 182 MET A C 1
ATOM 1377 O O . MET A 1 182 ? 18.310 29.043 24.200 1.00 47.75 182 MET A O 1
ATOM 1381 N N . PRO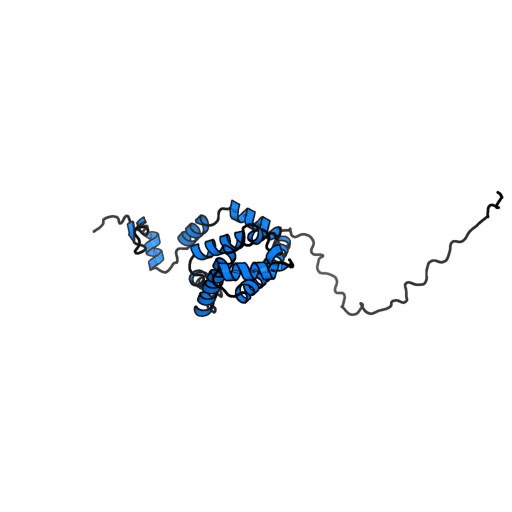 A 1 183 ? 19.299 29.204 22.199 1.00 42.94 183 PRO A N 1
ATOM 1382 C CA . PRO A 1 183 ? 20.095 30.361 22.580 1.00 42.94 183 PRO A CA 1
ATOM 1383 C C . PRO A 1 183 ? 19.164 31.579 22.514 1.00 42.94 183 PRO A C 1
ATOM 1385 O O . PRO A 1 183 ? 18.487 31.793 21.508 1.00 42.94 183 PRO A O 1
ATOM 1388 N N . GLY A 1 184 ? 19.072 32.324 23.616 1.00 38.75 184 GLY A N 1
ATOM 1389 C CA . GLY A 1 184 ? 18.133 33.434 23.781 1.00 38.75 184 GLY A CA 1
ATOM 1390 C C . GLY A 1 184 ? 18.235 34.532 22.708 1.00 38.75 184 GLY A C 1
ATOM 1391 O O . GLY A 1 184 ? 19.237 34.638 21.995 1.00 38.75 184 GLY A O 1
ATOM 1392 N N . PRO A 1 185 ? 17.206 35.389 22.594 1.00 53.84 185 PRO A N 1
ATOM 1393 C CA . PRO A 1 185 ? 17.149 36.432 21.586 1.00 53.84 185 PRO A CA 1
ATOM 1394 C C . PRO A 1 185 ? 18.007 37.619 22.029 1.00 53.84 185 PRO A C 1
ATOM 1396 O O . PRO A 1 185 ? 17.508 38.546 22.657 1.00 53.84 185 PRO A O 1
ATOM 1399 N N . ASN A 1 186 ? 19.306 37.597 21.726 1.00 46.16 186 ASN A N 1
ATOM 1400 C CA . ASN A 1 186 ? 20.078 38.832 21.591 1.00 46.16 186 ASN A CA 1
ATOM 1401 C C . ASN A 1 186 ? 21.400 38.607 20.847 1.00 46.16 186 ASN A C 1
ATOM 1403 O O . ASN A 1 186 ? 22.427 38.315 21.449 1.00 46.16 186 ASN A O 1
ATOM 1407 N N . ALA A 1 187 ? 21.361 38.756 19.525 1.00 41.09 187 ALA A N 1
ATOM 1408 C CA . ALA A 1 187 ? 22.470 39.263 18.721 1.00 41.09 187 ALA A CA 1
ATOM 1409 C C . ALA A 1 187 ? 21.948 39.497 17.300 1.00 41.09 187 ALA A C 1
ATOM 1411 O O . ALA A 1 187 ? 21.988 38.617 16.444 1.00 41.09 187 ALA A O 1
ATOM 1412 N N . GLN A 1 188 ? 21.430 40.699 17.050 1.00 49.50 188 GLN A N 1
ATOM 1413 C CA . GLN A 1 188 ? 21.401 41.240 15.697 1.00 49.50 188 GLN A CA 1
ATOM 1414 C C . GLN A 1 188 ? 22.838 41.270 15.170 1.00 49.50 188 GLN A C 1
ATOM 1416 O O . GLN A 1 188 ? 23.645 42.088 15.603 1.00 49.50 188 GLN A O 1
ATOM 1421 N N . SER A 1 189 ? 23.159 40.396 14.225 1.00 41.53 189 SER A N 1
ATOM 1422 C CA . SER A 1 189 ? 24.277 40.612 13.315 1.00 41.53 189 SER A CA 1
ATOM 1423 C C . SER A 1 189 ? 23.764 40.507 11.883 1.00 41.53 189 SER A C 1
ATOM 1425 O O . SER A 1 189 ? 23.166 39.519 11.459 1.00 41.53 189 SER A O 1
ATOM 1427 N N . ASN A 1 190 ? 23.914 41.625 11.176 1.00 47.44 190 ASN A N 1
ATOM 1428 C CA . ASN A 1 190 ? 23.470 41.839 9.807 1.00 47.44 190 ASN A CA 1
ATOM 1429 C C . ASN A 1 190 ? 24.108 40.821 8.839 1.00 47.44 190 ASN A C 1
ATOM 1431 O O . ASN A 1 190 ? 25.287 40.501 8.996 1.00 47.44 190 ASN A O 1
ATOM 1435 N N . PRO A 1 191 ? 23.424 40.404 7.756 1.00 40.28 191 PRO A N 1
ATOM 1436 C CA . PRO A 1 191 ? 23.982 39.487 6.754 1.00 40.28 191 PRO A CA 1
ATOM 1437 C C . PRO A 1 191 ? 25.072 40.091 5.838 1.00 40.28 191 PRO A C 1
ATOM 1439 O O . PRO A 1 191 ? 25.370 39.518 4.792 1.00 40.28 191 PRO A O 1
ATOM 1442 N N . ALA A 1 192 ? 25.665 41.240 6.177 1.00 43.78 192 ALA A N 1
ATOM 1443 C CA . ALA A 1 192 ? 26.548 41.992 5.278 1.00 43.78 192 ALA A CA 1
ATOM 1444 C C . ALA A 1 192 ? 28.049 41.642 5.387 1.00 43.78 192 ALA A C 1
ATOM 1446 O O . ALA A 1 192 ? 28.813 42.012 4.500 1.00 43.78 192 ALA A O 1
ATOM 1447 N N . ASP A 1 193 ? 28.481 40.873 6.394 1.00 46.69 193 ASP A N 1
ATOM 1448 C CA . ASP A 1 193 ? 29.919 40.671 6.670 1.00 46.69 193 ASP A CA 1
ATOM 1449 C C . ASP A 1 193 ? 30.503 39.325 6.183 1.00 46.69 193 ASP A C 1
ATOM 1451 O O . ASP A 1 193 ? 31.667 39.016 6.434 1.00 46.69 193 ASP A O 1
ATOM 1455 N N . SER A 1 194 ? 29.745 38.507 5.438 1.00 47.62 194 SER A N 1
ATOM 1456 C CA . SER A 1 194 ? 30.234 37.202 4.935 1.00 47.62 194 SER A CA 1
ATOM 1457 C C . SER A 1 194 ? 31.027 37.250 3.618 1.00 47.62 194 SER A C 1
ATOM 1459 O O . SER A 1 194 ? 31.472 36.212 3.127 1.00 47.62 194 SER A O 1
ATOM 1461 N N . PHE A 1 195 ? 31.284 38.437 3.062 1.00 46.00 195 PHE A N 1
ATOM 1462 C CA . PHE A 1 195 ? 32.140 38.613 1.883 1.00 46.00 195 PHE A CA 1
ATOM 1463 C C . PHE A 1 195 ? 33.266 39.609 2.169 1.00 46.00 195 PHE A C 1
ATOM 1465 O O . PHE A 1 195 ? 33.274 40.731 1.676 1.00 46.00 195 PHE A O 1
ATOM 1472 N N . GLY A 1 196 ? 34.254 39.200 2.970 1.00 41.03 196 GLY A N 1
ATOM 1473 C CA . GLY A 1 196 ? 35.356 40.094 3.315 1.00 41.03 196 GLY A CA 1
ATOM 1474 C C . GLY A 1 196 ? 36.604 39.405 3.851 1.00 41.03 196 GLY A C 1
ATOM 1475 O O . GLY A 1 196 ? 36.700 39.076 5.022 1.00 41.03 196 GLY A O 1
ATOM 1476 N N . ASN A 1 197 ? 37.623 39.329 2.995 1.00 43.03 197 ASN A N 1
ATOM 1477 C CA . ASN A 1 197 ? 39.040 39.381 3.367 1.00 43.03 197 ASN A CA 1
ATOM 1478 C C . ASN A 1 197 ? 39.765 38.075 3.780 1.00 43.03 197 ASN A C 1
ATOM 1480 O O . ASN A 1 197 ? 40.187 37.852 4.913 1.00 43.03 197 ASN A O 1
ATOM 1484 N N . ARG A 1 198 ? 40.090 37.264 2.765 1.00 46.31 198 ARG A N 1
ATOM 1485 C CA . ARG A 1 198 ? 40.992 36.094 2.825 1.00 46.31 198 ARG A CA 1
ATOM 1486 C C . ARG A 1 198 ? 42.493 36.463 2.983 1.00 46.31 198 ARG A C 1
ATOM 1488 O O . ARG A 1 198 ? 43.350 35.597 2.823 1.00 46.31 198 ARG A O 1
ATOM 1495 N N . LYS A 1 199 ? 42.846 37.724 3.285 1.00 43.41 199 LYS A N 1
ATOM 1496 C CA . LYS A 1 199 ? 44.236 38.237 3.235 1.00 43.41 199 LYS A CA 1
ATOM 1497 C C . LYS A 1 199 ? 44.927 38.440 4.598 1.00 43.41 199 LYS A C 1
ATOM 1499 O O . LYS A 1 199 ? 46.088 38.825 4.615 1.00 43.41 199 LYS A O 1
ATOM 1504 N N . ALA A 1 200 ? 44.286 38.108 5.724 1.00 45.72 200 ALA A N 1
ATOM 1505 C CA . ALA A 1 200 ? 44.866 38.298 7.067 1.00 45.72 200 ALA A CA 1
ATOM 1506 C C . ALA A 1 200 ? 45.417 37.021 7.753 1.00 45.72 200 ALA A C 1
ATOM 1508 O O . ALA A 1 200 ? 46.006 37.110 8.823 1.00 45.72 200 ALA A O 1
ATOM 1509 N N . ARG A 1 201 ? 45.296 35.821 7.155 1.00 45.59 201 ARG A N 1
ATOM 1510 C CA . ARG A 1 201 ? 45.786 34.551 7.760 1.00 45.59 201 ARG A CA 1
ATOM 1511 C C . ARG A 1 201 ? 47.190 34.106 7.304 1.00 45.59 201 ARG A C 1
ATOM 1513 O O . ARG A 1 201 ? 47.572 32.966 7.547 1.00 45.59 201 ARG A O 1
ATOM 1520 N N . ARG A 1 202 ? 47.979 34.972 6.649 1.00 46.88 202 ARG A N 1
ATOM 1521 C CA . ARG A 1 202 ? 49.341 34.657 6.145 1.00 46.88 202 ARG A CA 1
ATOM 1522 C C . ARG A 1 202 ? 50.427 35.628 6.634 1.00 46.88 202 ARG A C 1
ATOM 1524 O O . ARG A 1 202 ? 51.303 36.002 5.866 1.00 46.88 202 ARG A O 1
ATOM 1531 N N . SER A 1 203 ? 50.428 36.002 7.910 1.00 41.56 203 SER A N 1
ATOM 1532 C CA . SER A 1 203 ? 51.607 36.636 8.525 1.00 41.56 203 SER A CA 1
ATOM 1533 C C . SER A 1 203 ? 51.565 36.520 10.046 1.00 41.56 203 SER A C 1
ATOM 1535 O O . SER A 1 203 ? 50.881 37.301 10.697 1.00 41.56 203 SER A O 1
ATOM 1537 N N . GLY A 1 204 ? 52.290 35.556 10.624 1.00 39.28 204 GLY A N 1
ATOM 1538 C CA . GLY A 1 204 ? 52.436 35.519 12.082 1.00 39.28 204 GLY A CA 1
ATOM 1539 C C . GLY A 1 204 ? 52.883 34.209 12.723 1.00 39.28 204 GLY A C 1
ATOM 1540 O O . GLY A 1 204 ? 52.320 33.850 13.742 1.00 39.28 204 GLY A O 1
ATOM 1541 N N . SER A 1 205 ? 53.875 33.491 12.180 1.00 38.09 205 SER A N 1
ATOM 1542 C CA . SER A 1 205 ? 54.681 32.560 12.998 1.00 38.09 205 SER A CA 1
ATOM 1543 C C . SER A 1 205 ? 56.006 32.195 12.310 1.00 38.09 205 SER A C 1
ATOM 1545 O O . SER A 1 205 ? 56.249 31.059 11.903 1.00 38.09 205 SER A O 1
ATOM 1547 N N . LYS A 1 206 ? 56.892 33.184 12.166 1.00 36.56 206 LYS A N 1
ATOM 1548 C CA . LYS A 1 206 ? 58.343 32.962 12.067 1.00 36.56 206 LYS A CA 1
ATOM 1549 C C . LYS A 1 206 ? 58.975 33.606 13.299 1.00 36.56 206 LYS A C 1
ATOM 1551 O O . LYS A 1 206 ? 59.120 34.818 13.292 1.00 36.56 206 LYS A O 1
ATOM 1556 N N . ALA A 1 207 ? 59.341 32.812 14.308 1.00 35.53 207 ALA A N 1
ATOM 1557 C CA . ALA A 1 207 ? 60.474 33.071 15.211 1.00 35.53 207 ALA A CA 1
ATOM 1558 C C . ALA A 1 207 ? 60.562 32.004 16.320 1.00 35.53 207 ALA A C 1
ATOM 1560 O O . ALA A 1 207 ? 59.996 32.171 17.389 1.00 35.53 207 ALA A O 1
ATOM 1561 N N . ALA A 1 208 ? 61.317 30.931 16.075 1.00 40.34 208 ALA A N 1
ATOM 1562 C CA . ALA A 1 208 ? 62.131 30.264 17.098 1.00 40.34 208 ALA A CA 1
ATOM 1563 C C . ALA A 1 208 ? 63.128 29.335 16.388 1.00 40.34 208 ALA A C 1
ATOM 1565 O O . ALA A 1 208 ? 62.793 28.233 15.965 1.00 40.34 208 ALA A O 1
ATOM 1566 N N . LYS A 1 209 ? 64.358 29.819 16.187 1.00 43.00 209 LYS A N 1
ATOM 1567 C CA . LYS A 1 209 ? 65.476 29.077 15.588 1.00 43.00 209 LYS A CA 1
ATOM 1568 C C . LYS A 1 209 ? 66.643 29.077 16.578 1.00 43.00 209 LYS A C 1
ATOM 1570 O O . LYS A 1 209 ? 67.191 30.137 16.865 1.00 43.00 209 LYS A O 1
ATOM 1575 N N . LYS A 1 210 ? 67.036 27.900 17.069 1.00 38.53 210 LYS A N 1
ATOM 1576 C CA . LYS A 1 210 ? 68.328 27.568 17.721 1.00 38.53 210 LYS A CA 1
ATOM 1577 C C . LYS A 1 210 ? 68.291 26.054 17.991 1.00 38.53 210 LYS A C 1
ATOM 1579 O O . LYS A 1 210 ? 67.271 25.589 18.463 1.00 38.53 210 LYS A O 1
ATOM 1584 N N . LYS A 1 211 ? 69.287 25.202 17.752 1.00 36.97 211 LYS A N 1
ATOM 1585 C CA . LYS A 1 211 ? 70.638 25.231 17.163 1.00 36.9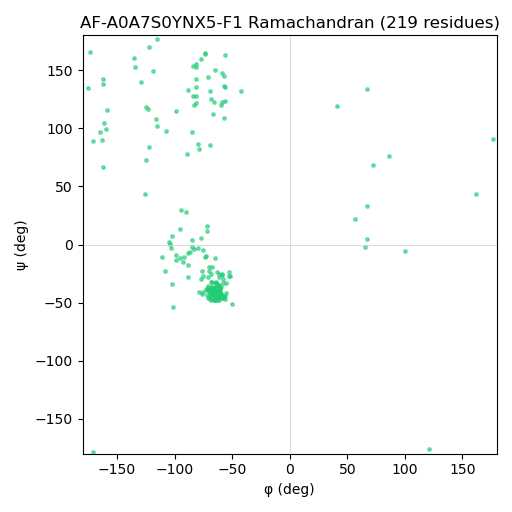7 211 LYS A CA 1
ATOM 1586 C C . LYS A 1 211 ? 70.947 23.742 16.854 1.00 36.97 211 LYS A C 1
ATOM 1588 O O . LYS A 1 211 ? 70.549 22.885 17.634 1.00 36.97 211 LYS A O 1
ATOM 1593 N N . ARG A 1 212 ? 71.618 23.426 15.738 1.00 42.09 212 ARG A N 1
ATOM 1594 C CA . ARG A 1 212 ? 72.142 22.068 15.434 1.00 42.09 212 ARG A CA 1
ATOM 1595 C C . ARG A 1 212 ? 73.380 21.782 16.315 1.00 42.09 212 ARG A C 1
ATOM 1597 O O . ARG A 1 212 ? 73.962 22.739 16.828 1.00 42.09 212 ARG A O 1
ATOM 1604 N N . PRO A 1 213 ? 73.827 20.520 16.423 1.00 49.25 213 PRO A N 1
ATOM 1605 C CA . PRO A 1 213 ? 74.816 20.050 15.449 1.00 49.25 213 PRO A CA 1
ATOM 1606 C C . PRO A 1 213 ? 74.533 18.651 14.884 1.00 49.25 213 PRO A C 1
ATOM 1608 O O . PRO A 1 213 ? 73.758 17.866 15.417 1.00 49.25 213 PRO A O 1
ATOM 1611 N N . ALA A 1 214 ? 75.159 18.396 13.738 1.00 48.12 214 ALA A N 1
ATOM 1612 C CA . ALA A 1 214 ? 75.100 17.163 12.972 1.00 48.12 214 ALA A CA 1
ATOM 1613 C C . ALA A 1 214 ? 76.051 16.104 13.549 1.00 48.12 214 ALA A C 1
ATOM 1615 O O . ALA A 1 214 ? 77.211 16.413 13.824 1.00 48.12 214 ALA A O 1
ATOM 1616 N N . ALA A 1 215 ? 75.580 14.862 13.662 1.00 49.88 215 ALA A N 1
ATOM 1617 C CA . ALA A 1 215 ? 76.447 13.705 13.836 1.00 49.88 215 ALA A CA 1
ATOM 1618 C C . ALA A 1 215 ? 76.856 13.159 12.461 1.00 49.88 215 ALA A C 1
ATOM 1620 O O . ALA A 1 215 ? 76.046 13.050 11.540 1.00 49.88 215 ALA A O 1
ATOM 1621 N N . ARG A 1 216 ? 78.159 12.906 12.358 1.00 46.41 216 ARG A N 1
ATOM 1622 C CA . ARG A 1 216 ? 78.932 12.425 11.211 1.00 46.41 216 ARG A CA 1
ATOM 1623 C C . ARG A 1 216 ? 78.517 11.008 10.811 1.00 46.41 216 ARG A C 1
ATOM 1625 O O . ARG A 1 216 ? 78.147 10.211 11.665 1.00 46.41 216 ARG A O 1
ATOM 1632 N N . GLY A 1 217 ? 78.646 10.702 9.522 1.00 44.78 217 GLY A N 1
ATOM 1633 C CA . GLY A 1 217 ? 78.564 9.337 9.009 1.00 44.78 217 GLY A CA 1
ATOM 1634 C C . GLY A 1 217 ? 79.798 8.488 9.327 1.00 44.78 217 GLY A C 1
ATOM 1635 O O . GLY A 1 217 ? 80.857 9.017 9.657 1.00 44.78 217 GLY A O 1
ATOM 1636 N N . PHE A 1 218 ? 79.617 7.179 9.167 1.00 43.06 218 PHE A N 1
ATOM 1637 C CA . PHE A 1 218 ? 80.591 6.110 8.902 1.00 43.06 218 PHE A CA 1
ATOM 1638 C C . PHE A 1 218 ? 79.728 4.973 8.302 1.00 43.06 218 PHE A C 1
ATOM 1640 O O . PHE A 1 218 ? 78.691 4.668 8.879 1.00 43.06 218 PHE A O 1
ATOM 1647 N N . GLY A 1 219 ? 79.896 4.546 7.040 1.00 42.81 219 GLY A N 1
ATOM 1648 C CA . GLY A 1 219 ? 80.828 3.482 6.616 1.00 42.81 219 GLY A CA 1
ATOM 1649 C C . GLY A 1 219 ? 80.379 2.114 7.172 1.00 42.81 219 GLY A C 1
ATOM 1650 O O . GLY A 1 219 ? 80.086 2.036 8.351 1.00 42.81 219 GLY A O 1
ATOM 1651 N N . ALA A 1 220 ? 80.319 0.985 6.471 1.00 42.62 220 ALA A N 1
ATOM 1652 C CA . ALA A 1 220 ? 80.744 0.572 5.143 1.00 42.62 220 ALA A CA 1
ATOM 1653 C C . ALA A 1 220 ? 80.218 -0.867 4.903 1.00 42.62 220 ALA A C 1
ATOM 1655 O O . ALA A 1 220 ? 79.945 -1.560 5.880 1.00 42.62 220 ALA A O 1
ATOM 1656 N N . LYS A 1 221 ? 80.254 -1.293 3.631 1.00 41.47 221 LYS A N 1
ATOM 1657 C CA . LYS A 1 221 ? 80.219 -2.677 3.108 1.00 41.47 221 LYS A CA 1
ATOM 1658 C C . LYS A 1 221 ? 78.903 -3.449 3.189 1.00 41.47 221 LYS A C 1
ATOM 1660 O O . LYS A 1 221 ? 78.445 -3.767 4.301 1.00 41.47 221 LYS A O 1
#

pLDDT: mean 71.29, std 18.64, range [35.53, 95.56]

Sequence (221 aa):
SGRPIKFTGVGEKVEALEPFYPDRMARRILGMGDVVSMVEKAQKIVDEKEAKLMAEKMMAATFDFDDFLKQSSMVKQMGSLGGMLKMMPGGAGVGGKQLAAAEERLRVAESLICSMTKQERRQPELLITDITSRSRLGRIARGAGRTAGQADELVSDFQRMRVMMQNMAKMAMKEQGGGDAMPGPNAQSNPADSFGNRKARRSGSKAAKKKRPAARGFGAK

Nearest PDB structures (foldseek):
  8via-assembly1_C  TM=2.696E-01  e=5.517E+00  Severe acute respiratory syndrome coronavirus 2
  8xnk-assembly1_D  TM=2.655E-01  e=5.517E+00  Severe acute respiratory syndrome coronavirus 2
  8xn5-assembly1_D  TM=2.688E-01  e=6.849E+00  Severe acute respiratory syndrome coronavirus 2

Foldseek 3Di:
DPDDDAWDQPDDDPVRIGGDDPVQVVCVVVVVPDPPVVVVVVVVLDPVVVVVVVLVCLLVLQDFQVNVVVVLVSCVVVHQPVVVLVVDVVSPPCDVVNSVVVNVLSVLLVLLSVLADPVCRSCVCCLPPDPCNLVRLCSSCVSSVHDSVSSVVSSVVVVVVSVVSNVVSVVVVVVPPDDDDDPDPDDDDDPPPPPDDPPPPPDDDPDDDDDDDDDDDDDDD

Organism: NCBI:txid464990